Protein AF-A0A9E4D2D6-F1 (afdb_monomer_lite)

pLDDT: mean 70.29, std 24.09, range [25.38, 98.12]

Foldseek 3Di:
DADADFDQAADPEAAPLQVLVVVVCCVQLVADPPDPVDDFLLADFAADADLVGGDPNGTDLSRVNFKTKGFAACVDVVSVVSLVVVQVLCLVCCVLLQWQWKAAQQWIAHDNVRHRDIDGDDPSDDRRNGIIMIGGDSVSSHDHDNVSVCVSRPPDPDPVPPFWDWDFDDDDDDPDDDTDIATDGVPDDGPPPPDPDDDDPPDAVQNVCCVVQVDDGDPAHFPDWDCDPPQCFIWTDGPDPPDIDTHRRD

Structure (mmCIF, N/CA/C/O backbone):
data_AF-A0A9E4D2D6-F1
#
_entry.id   AF-A0A9E4D2D6-F1
#
loop_
_atom_site.group_PDB
_atom_site.id
_atom_site.type_symbol
_atom_site.label_atom_id
_atom_site.label_alt_id
_atom_site.label_comp_id
_atom_site.label_asym_id
_atom_site.label_entity_id
_atom_site.label_seq_id
_atom_site.pdbx_PDB_ins_code
_atom_site.Cartn_x
_atom_site.Cartn_y
_atom_site.Cartn_z
_atom_site.occupancy
_atom_site.B_iso_or_equiv
_atom_site.auth_seq_id
_atom_site.auth_comp_id
_atom_site.auth_asym_id
_atom_site.auth_atom_id
_atom_site.pdbx_PDB_model_num
ATOM 1 N N . MET A 1 1 ? 15.047 -6.383 7.572 1.00 58.44 1 MET A N 1
ATOM 2 C CA . MET A 1 1 ? 15.044 -4.917 7.393 1.00 58.44 1 MET A CA 1
ATOM 3 C C . MET A 1 1 ? 14.443 -4.636 6.033 1.00 58.44 1 MET A C 1
ATOM 5 O O . MET A 1 1 ? 14.938 -5.194 5.060 1.00 58.44 1 MET A O 1
ATOM 9 N N . LEU A 1 2 ? 13.356 -3.867 5.983 1.00 76.12 2 LEU A N 1
ATOM 10 C CA . LEU A 1 2 ? 12.739 -3.447 4.725 1.00 76.12 2 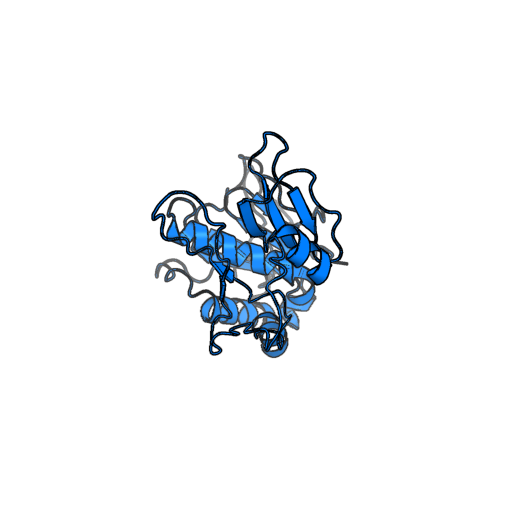LEU A CA 1
ATOM 11 C C . LEU A 1 2 ? 13.695 -2.521 3.965 1.00 76.12 2 LEU A C 1
ATOM 13 O O . LEU A 1 2 ? 14.263 -1.605 4.559 1.00 76.12 2 LEU A O 1
ATOM 17 N N . THR A 1 3 ? 13.857 -2.772 2.670 1.00 84.19 3 THR A N 1
ATOM 18 C CA . THR A 1 3 ? 14.594 -1.923 1.725 1.00 84.19 3 THR A CA 1
ATOM 19 C C . THR A 1 3 ? 13.639 -1.439 0.647 1.00 84.19 3 THR A C 1
ATOM 21 O O . THR A 1 3 ? 12.666 -2.125 0.326 1.00 84.19 3 THR A O 1
ATOM 24 N N . TYR A 1 4 ? 13.891 -0.251 0.100 1.00 91.94 4 TYR A N 1
ATOM 25 C CA . TYR A 1 4 ? 13.074 0.266 -0.994 1.00 91.94 4 TYR A CA 1
ATOM 26 C C . TYR A 1 4 ? 13.615 -0.175 -2.359 1.00 91.94 4 TYR A C 1
ATOM 28 O O . TYR A 1 4 ? 14.659 0.301 -2.814 1.00 91.94 4 TYR A O 1
ATOM 36 N N . ASP A 1 5 ? 12.854 -1.010 -3.061 1.00 93.19 5 ASP A N 1
ATOM 37 C CA . ASP A 1 5 ? 13.177 -1.457 -4.410 1.00 93.19 5 ASP A CA 1
ATOM 38 C C . ASP A 1 5 ? 12.606 -0.465 -5.428 1.00 93.19 5 ASP A C 1
ATOM 40 O O . ASP A 1 5 ? 11.393 -0.214 -5.479 1.00 93.19 5 ASP A O 1
ATOM 44 N N . ARG A 1 6 ? 13.458 0.070 -6.308 1.00 91.25 6 ARG A N 1
ATOM 45 C CA . ARG A 1 6 ? 13.030 0.908 -7.444 1.00 91.25 6 ARG A CA 1
ATOM 46 C C . ARG A 1 6 ? 12.608 0.049 -8.632 1.00 91.25 6 ARG A C 1
ATOM 48 O O . ARG A 1 6 ? 13.066 -1.074 -8.790 1.00 91.25 6 ARG A O 1
ATOM 55 N N . VAL A 1 7 ? 11.744 0.592 -9.485 1.00 91.38 7 VAL A N 1
ATOM 56 C CA . VAL A 1 7 ? 11.416 -0.032 -10.772 1.00 91.38 7 VAL A CA 1
ATOM 57 C C . VAL A 1 7 ? 12.376 0.475 -11.840 1.00 91.38 7 VAL A C 1
ATOM 59 O O . VAL A 1 7 ? 12.542 1.683 -12.011 1.00 91.38 7 VAL A O 1
ATOM 62 N N . THR A 1 8 ? 13.002 -0.458 -12.549 1.00 88.62 8 THR A N 1
ATOM 63 C CA . THR A 1 8 ? 13.949 -0.197 -13.643 1.00 88.62 8 THR A CA 1
ATOM 64 C C . THR A 1 8 ? 13.387 -0.578 -15.009 1.00 88.62 8 THR A C 1
ATOM 66 O O . THR A 1 8 ? 13.871 -0.075 -16.020 1.00 88.62 8 THR A O 1
ATOM 69 N N . GLU A 1 9 ? 12.332 -1.394 -15.051 1.00 89.50 9 GLU A N 1
ATOM 70 C CA . GLU A 1 9 ? 11.693 -1.844 -16.284 1.00 89.50 9 GLU A CA 1
ATOM 71 C C . GLU A 1 9 ? 10.164 -1.894 -16.187 1.00 89.50 9 GLU A C 1
ATOM 73 O O . GLU A 1 9 ? 9.576 -1.980 -15.110 1.00 89.50 9 GLU A O 1
ATOM 78 N N . CYS A 1 10 ? 9.515 -1.803 -17.346 1.00 90.69 10 CYS A N 1
ATOM 79 C CA . CYS A 1 10 ? 8.078 -1.997 -17.481 1.00 90.69 10 CYS A CA 1
ATOM 80 C C . CYS A 1 10 ? 7.780 -3.494 -17.601 1.00 90.69 10 CYS A C 1
ATOM 82 O O . CYS A 1 10 ? 8.270 -4.158 -18.515 1.00 90.69 10 CYS A O 1
ATOM 84 N N . VAL A 1 11 ? 6.927 -4.005 -16.721 1.00 88.62 11 VAL A N 1
ATOM 85 C CA . VAL A 1 11 ? 6.402 -5.365 -16.766 1.00 88.62 11 VAL A CA 1
ATOM 86 C C . VAL A 1 11 ? 4.995 -5.312 -17.373 1.00 88.62 11 VAL A C 1
ATOM 88 O O . VAL A 1 11 ? 4.152 -4.545 -16.908 1.00 88.62 11 VAL A O 1
ATOM 91 N N . PRO A 1 12 ? 4.680 -6.137 -18.388 1.00 84.56 12 PRO A N 1
ATOM 92 C CA . PRO A 1 12 ? 3.400 -6.069 -19.100 1.00 84.56 12 PRO A CA 1
ATOM 93 C C . PRO A 1 12 ? 2.232 -6.716 -18.333 1.00 84.56 12 PRO A C 1
ATOM 95 O O . PRO A 1 12 ? 1.185 -6.992 -18.916 1.00 84.56 12 PRO A O 1
ATOM 98 N N . ARG A 1 13 ? 2.414 -7.040 -17.049 1.00 84.62 13 ARG A N 1
ATOM 99 C CA . ARG A 1 13 ? 1.433 -7.745 -16.218 1.00 84.62 13 ARG A CA 1
ATOM 100 C C . ARG A 1 13 ? 1.671 -7.490 -14.739 1.00 84.62 13 ARG A C 1
ATOM 102 O O . ARG A 1 13 ? 2.786 -7.184 -14.326 1.00 84.62 13 ARG A O 1
ATOM 109 N N . GLN A 1 14 ? 0.622 -7.681 -13.952 1.00 88.69 14 GLN A N 1
ATOM 110 C CA . GLN A 1 14 ? 0.695 -7.610 -12.505 1.00 88.69 14 GLN A CA 1
ATOM 111 C C . GLN A 1 14 ? 1.435 -8.844 -12.007 1.00 88.69 14 GLN A C 1
ATOM 113 O O . GLN A 1 14 ? 1.242 -9.943 -12.537 1.00 88.69 14 GLN A O 1
ATOM 118 N N . LEU A 1 15 ? 2.322 -8.660 -11.034 1.00 91.50 15 LEU A N 1
ATOM 119 C CA . LEU A 1 15 ? 3.105 -9.769 -10.519 1.00 91.50 15 LEU A CA 1
ATOM 120 C C . LEU A 1 15 ? 2.219 -10.701 -9.669 1.00 91.50 15 LEU A C 1
ATOM 122 O O . LEU A 1 15 ? 1.223 -10.250 -9.084 1.00 91.50 15 LEU A O 1
ATOM 126 N N . PRO A 1 16 ? 2.523 -12.013 -9.628 1.00 91.00 16 PRO A N 1
ATOM 127 C CA . PRO A 1 16 ? 1.650 -12.999 -8.992 1.00 91.00 16 PRO A CA 1
ATOM 128 C C . PRO A 1 16 ? 1.365 -12.707 -7.516 1.00 91.00 16 PRO A C 1
ATOM 130 O O . PRO A 1 16 ? 0.207 -12.730 -7.111 1.00 91.00 16 PRO A O 1
ATOM 133 N N . GLY A 1 17 ? 2.384 -12.348 -6.735 1.00 93.94 17 GLY A N 1
ATOM 134 C CA . GLY A 1 17 ? 2.239 -11.997 -5.322 1.00 93.94 17 GLY A CA 1
ATOM 135 C C . GLY A 1 17 ? 1.396 -10.740 -5.106 1.00 93.94 17 GLY A C 1
ATOM 136 O O . GLY A 1 17 ? 0.590 -10.686 -4.180 1.00 93.94 17 GLY A O 1
ATOM 137 N N . THR A 1 18 ? 1.482 -9.761 -6.010 1.00 93.69 18 THR A N 1
ATOM 138 C CA . THR A 1 18 ? 0.607 -8.577 -5.973 1.00 93.69 18 THR A CA 1
ATOM 139 C C . THR A 1 18 ? -0.835 -8.919 -6.314 1.00 93.69 18 THR A C 1
ATOM 141 O O . THR A 1 18 ? -1.748 -8.367 -5.705 1.00 93.69 18 THR A O 1
ATOM 144 N N . THR A 1 19 ? -1.052 -9.857 -7.239 1.00 89.75 19 THR A N 1
ATOM 145 C CA . THR A 1 19 ? -2.388 -10.381 -7.567 1.00 89.75 19 THR A CA 1
ATOM 146 C C . THR A 1 19 ? -2.999 -11.121 -6.376 1.00 89.75 19 THR A C 1
ATOM 148 O O . THR A 1 19 ? -4.164 -10.920 -6.044 1.00 89.75 19 THR A O 1
ATOM 151 N N . VAL A 1 20 ? -2.201 -11.951 -5.704 1.00 90.31 20 VAL A N 1
ATOM 152 C CA . VAL A 1 20 ? -2.607 -12.680 -4.497 1.00 90.31 20 VAL A CA 1
ATOM 153 C C . VAL A 1 20 ? -2.987 -11.713 -3.376 1.00 90.31 20 VAL A C 1
ATOM 155 O O . VAL A 1 20 ? -4.049 -11.873 -2.780 1.00 90.31 20 VAL A O 1
ATOM 158 N N . LEU A 1 21 ? -2.178 -10.674 -3.139 1.00 93.62 21 LEU A N 1
ATOM 159 C CA . LEU A 1 21 ? -2.472 -9.674 -2.116 1.00 93.62 21 LEU A CA 1
ATOM 160 C C . LEU A 1 21 ? -3.759 -8.907 -2.395 1.00 93.62 21 LEU A C 1
ATOM 162 O O . LEU A 1 21 ? -4.591 -8.7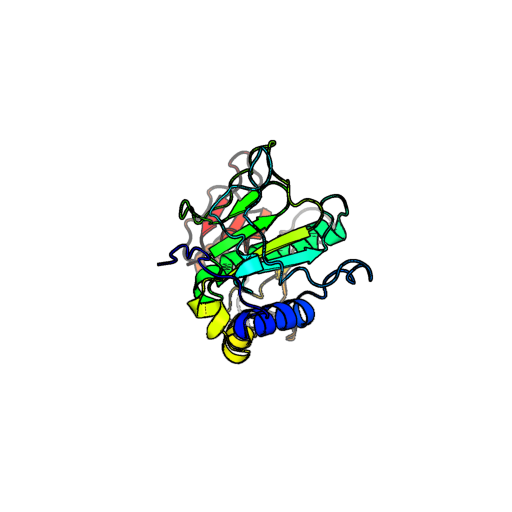90 -1.501 1.00 93.62 21 LEU A O 1
ATOM 166 N N . ILE A 1 22 ? -3.951 -8.408 -3.619 1.00 90.50 22 ILE A N 1
ATOM 167 C CA . ILE A 1 22 ? -5.162 -7.640 -3.908 1.00 90.50 22 ILE A CA 1
ATOM 168 C C . ILE A 1 22 ? -6.416 -8.506 -3.807 1.00 90.50 22 ILE A C 1
ATOM 170 O O . ILE A 1 22 ? -7.417 -8.038 -3.286 1.00 90.50 22 ILE A O 1
ATOM 174 N N . ASN A 1 23 ? -6.371 -9.771 -4.231 1.00 87.00 23 ASN A N 1
ATOM 175 C CA . ASN A 1 23 ? -7.521 -10.662 -4.074 1.00 87.00 23 ASN A CA 1
ATOM 176 C C . ASN A 1 23 ? -7.847 -10.891 -2.593 1.00 87.00 23 ASN A C 1
ATOM 178 O O . ASN A 1 23 ? -8.995 -10.720 -2.207 1.00 87.00 23 ASN A O 1
ATOM 182 N N . ALA A 1 24 ? -6.841 -11.149 -1.753 1.00 88.25 24 ALA A N 1
ATOM 183 C CA . ALA A 1 24 ? -7.067 -11.320 -0.321 1.00 88.25 24 ALA A CA 1
ATOM 184 C C . ALA A 1 24 ? -7.594 -10.048 0.365 1.00 88.25 24 ALA A C 1
ATOM 186 O O . ALA A 1 24 ? -8.419 -10.138 1.264 1.00 88.25 24 ALA A O 1
ATOM 187 N N . ILE A 1 25 ? -7.162 -8.859 -0.071 1.00 89.31 25 ILE A N 1
ATOM 188 C CA . ILE A 1 25 ? -7.727 -7.596 0.427 1.00 89.31 25 ILE A CA 1
ATOM 189 C C . ILE A 1 25 ? -9.213 -7.490 0.071 1.00 89.31 25 ILE A C 1
ATOM 191 O O . ILE A 1 25 ? -10.003 -7.064 0.908 1.00 89.31 25 ILE A O 1
ATOM 195 N N . TYR A 1 26 ? -9.594 -7.867 -1.153 1.00 84.25 26 TYR A N 1
ATOM 196 C CA . TYR A 1 26 ? -10.999 -7.862 -1.566 1.00 84.25 26 TYR A CA 1
ATOM 197 C C . TYR A 1 26 ? -11.836 -8.882 -0.788 1.00 84.25 26 TYR A C 1
ATOM 199 O O . TYR A 1 26 ? -12.980 -8.581 -0.466 1.00 84.25 26 TYR A O 1
ATOM 207 N N . ASP A 1 27 ? -11.265 -10.043 -0.470 1.00 81.62 27 ASP A N 1
ATOM 208 C CA . ASP A 1 27 ? -11.949 -11.090 0.290 1.00 81.62 27 ASP A CA 1
ATOM 209 C C . ASP A 1 27 ? -12.130 -10.710 1.775 1.00 81.62 27 ASP A C 1
ATOM 211 O O . ASP A 1 27 ? -13.173 -10.995 2.355 1.00 81.62 27 ASP A O 1
ATOM 215 N N . GLU A 1 28 ? -11.134 -10.059 2.387 1.00 80.69 28 GLU A N 1
ATOM 216 C CA . GLU A 1 28 ? -11.105 -9.774 3.832 1.00 80.69 28 GLU A CA 1
ATOM 217 C C . GLU A 1 28 ? -11.744 -8.430 4.205 1.00 80.69 28 GLU A C 1
ATOM 219 O O . GLU A 1 28 ? -12.432 -8.313 5.218 1.00 80.69 28 GLU A O 1
ATOM 224 N N . PHE A 1 29 ? -11.493 -7.385 3.414 1.00 81.06 29 PHE A N 1
ATOM 225 C CA . PHE A 1 29 ? -11.870 -6.018 3.780 1.00 81.06 29 PHE A CA 1
ATOM 226 C C . PHE A 1 29 ? -13.124 -5.512 3.064 1.00 81.06 29 PHE A C 1
ATOM 228 O O . PHE A 1 29 ? -13.534 -4.391 3.357 1.00 81.06 29 PHE A O 1
ATOM 235 N N . ASP A 1 30 ? -13.699 -6.306 2.149 1.00 79.25 30 ASP A N 1
ATOM 236 C CA . ASP A 1 30 ? -14.884 -5.978 1.338 1.00 79.25 30 ASP A CA 1
ATOM 237 C C . ASP A 1 30 ? -14.878 -4.510 0.864 1.00 79.25 30 ASP A C 1
ATOM 239 O O . ASP A 1 30 ? -15.671 -3.681 1.324 1.00 79.25 30 ASP A O 1
ATOM 243 N N . PRO A 1 31 ? -13.902 -4.128 0.017 1.00 73.69 31 PRO A N 1
ATOM 244 C CA . PRO A 1 31 ? -13.732 -2.748 -0.397 1.00 73.69 31 PRO A CA 1
ATOM 245 C C . PRO A 1 31 ? -15.009 -2.202 -1.036 1.00 73.69 31 PRO A C 1
ATOM 247 O O . PRO A 1 31 ? -15.728 -2.946 -1.712 1.00 73.69 31 PRO A O 1
ATOM 250 N N . PRO A 1 32 ? -15.236 -0.876 -0.950 1.00 72.25 32 PRO A N 1
ATOM 251 C CA . PRO A 1 32 ? -16.288 -0.231 -1.717 1.00 72.25 32 PRO A CA 1
ATOM 252 C C . PRO A 1 32 ? -16.205 -0.691 -3.175 1.00 72.25 32 PRO A C 1
ATOM 254 O O . PRO A 1 32 ? -15.098 -0.713 -3.733 1.00 72.25 32 PRO A O 1
ATOM 257 N N . PRO A 1 33 ? -17.337 -1.047 -3.813 1.00 66.25 33 PRO A N 1
ATOM 258 C CA . PRO A 1 33 ? -17.308 -1.591 -5.156 1.00 66.25 33 PRO A CA 1
ATOM 259 C C . PRO A 1 33 ? -16.527 -0.633 -6.061 1.00 66.25 33 PRO A C 1
ATOM 261 O O . PRO A 1 33 ? -16.742 0.591 -5.995 1.00 66.25 33 PRO A O 1
ATOM 264 N N . PRO A 1 34 ? -15.582 -1.150 -6.867 1.00 60.97 34 PRO A N 1
ATOM 265 C CA . PRO A 1 34 ? -14.850 -0.306 -7.785 1.00 60.97 34 PRO A CA 1
ATOM 266 C C . PRO A 1 34 ? -15.868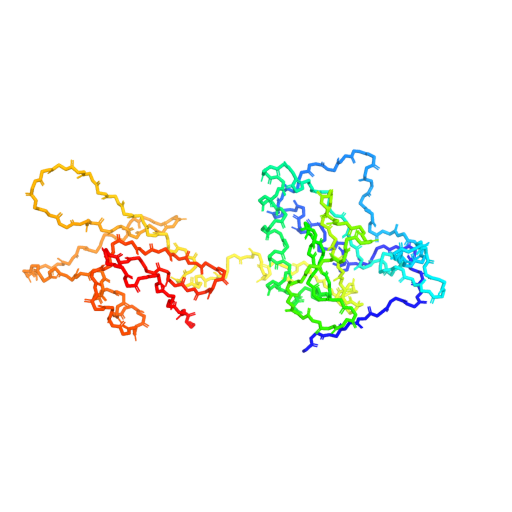 0.345 -8.720 1.00 60.97 34 PRO A C 1
ATOM 268 O O . PRO A 1 34 ? -16.788 -0.310 -9.213 1.00 60.97 34 PRO A O 1
ATOM 271 N N . ASP A 1 35 ? -15.722 1.647 -8.948 1.00 58.38 35 ASP A N 1
ATOM 272 C CA . ASP A 1 35 ? -16.423 2.294 -10.051 1.00 58.38 35 ASP A CA 1
ATOM 273 C C . ASP A 1 35 ? -16.085 1.496 -11.331 1.00 58.38 35 ASP A C 1
ATOM 275 O O . ASP A 1 35 ? -14.916 1.165 -11.539 1.00 58.38 35 ASP A O 1
ATOM 279 N N . PRO A 1 36 ? -17.060 1.132 -12.182 1.00 56.34 36 PRO A N 1
ATOM 280 C CA . PRO A 1 36 ? -16.803 0.349 -13.392 1.00 56.34 36 PRO A CA 1
ATOM 281 C C . PRO A 1 36 ? -15.829 1.027 -14.374 1.00 56.34 36 PRO A C 1
ATOM 283 O O . PRO A 1 36 ? -15.304 0.366 -15.269 1.00 56.34 36 PRO A O 1
ATOM 286 N N . THR A 1 37 ? -15.561 2.326 -14.215 1.00 58.06 37 THR A N 1
ATOM 287 C CA . THR A 1 37 ? -14.526 3.073 -14.948 1.00 58.06 37 THR A CA 1
ATOM 288 C C . THR A 1 37 ? -13.137 2.999 -14.300 1.00 58.06 37 THR A C 1
ATOM 290 O O . THR A 1 37 ? -12.134 3.300 -14.946 1.00 58.06 37 THR A O 1
ATOM 293 N N . TRP A 1 38 ? -13.054 2.549 -13.047 1.00 54.19 38 TRP A N 1
ATOM 294 C CA . TRP A 1 38 ? -11.820 2.309 -12.309 1.00 54.19 38 TRP A CA 1
ATOM 295 C C . TRP A 1 38 ? -11.402 0.849 -12.477 1.00 54.19 38 TRP A C 1
ATOM 297 O O . TRP A 1 38 ? -11.600 -0.003 -11.609 1.00 54.19 38 TRP A O 1
ATOM 307 N N . SER A 1 39 ? -10.772 0.547 -13.612 1.00 51.66 39 SER A N 1
ATOM 308 C CA . SER A 1 39 ? -9.964 -0.667 -13.723 1.00 51.66 39 SER A CA 1
ATOM 309 C C . SER A 1 39 ? -8.914 -0.647 -12.613 1.00 51.66 39 SER A C 1
ATOM 311 O O . SER A 1 39 ? -8.225 0.361 -12.491 1.00 51.66 39 SER A O 1
ATOM 313 N N . ARG A 1 40 ? -8.783 -1.726 -11.826 1.00 59.78 40 ARG A N 1
ATOM 314 C CA . ARG A 1 40 ? -7.718 -1.922 -10.820 1.00 59.78 40 ARG A CA 1
ATOM 315 C C . ARG A 1 40 ? -6.397 -1.393 -11.399 1.00 59.78 40 ARG A C 1
ATOM 317 O O . ARG A 1 40 ? -5.821 -2.051 -12.263 1.00 59.78 40 ARG A O 1
ATOM 324 N N . TRP A 1 41 ? -5.942 -0.202 -10.996 1.00 65.50 41 TRP A N 1
ATOM 325 C CA . TRP A 1 41 ? -4.864 0.543 -11.677 1.00 65.50 41 TRP A CA 1
ATOM 326 C C . TRP A 1 41 ? -3.473 -0.065 -11.437 1.00 65.50 41 TRP A C 1
ATOM 328 O O . TRP A 1 41 ? -2.455 0.615 -11.497 1.00 65.50 41 TRP A O 1
ATOM 338 N N . GLY A 1 42 ? -3.401 -1.369 -11.174 1.00 65.62 42 GLY A N 1
ATOM 339 C CA . GLY A 1 42 ? -2.183 -2.081 -10.819 1.00 65.62 42 GLY A CA 1
ATOM 340 C C . GLY A 1 42 ? -1.074 -2.012 -11.862 1.00 65.62 42 GLY A C 1
ATOM 341 O O . GLY A 1 42 ? 0.096 -2.175 -11.528 1.00 65.62 42 GLY A O 1
ATOM 342 N N . LEU A 1 43 ? -1.426 -1.745 -13.124 1.00 79.50 43 LEU A N 1
ATOM 343 C CA . LEU A 1 43 ? -0.492 -1.732 -14.242 1.00 79.50 43 LEU A CA 1
ATOM 344 C C . LEU A 1 43 ? -0.592 -0.454 -15.046 1.00 79.50 43 LEU A C 1
ATOM 346 O O . LEU A 1 43 ? -1.595 -0.186 -15.706 1.00 79.50 43 LEU A O 1
ATOM 350 N N . ASN A 1 44 ? 0.492 0.309 -15.037 1.00 81.31 44 ASN A N 1
ATOM 351 C CA . ASN A 1 44 ? 0.621 1.480 -15.881 1.00 81.31 44 ASN A CA 1
ATOM 352 C C . ASN A 1 44 ? 2.103 1.753 -16.127 1.00 81.31 44 ASN A C 1
ATOM 354 O O . ASN A 1 44 ? 2.802 2.258 -15.245 1.00 81.31 44 ASN A O 1
ATOM 358 N N . CYS A 1 45 ? 2.577 1.398 -17.322 1.00 84.81 45 CYS A N 1
ATOM 359 C CA . CYS A 1 45 ? 3.947 1.665 -17.728 1.00 84.81 45 CYS A CA 1
ATOM 360 C C . CYS A 1 45 ? 4.113 3.135 -18.088 1.00 84.81 45 CYS A C 1
ATOM 362 O O . CYS A 1 45 ? 3.823 3.569 -19.202 1.00 84.81 45 CYS A O 1
ATOM 364 N N . ARG A 1 46 ? 4.575 3.903 -17.105 1.00 86.75 46 ARG A N 1
ATOM 365 C CA . ARG A 1 46 ? 4.750 5.348 -17.204 1.00 86.75 46 ARG A CA 1
ATOM 366 C C . ARG A 1 46 ? 5.851 5.840 -16.269 1.00 86.75 46 ARG A C 1
ATOM 368 O O . ARG A 1 46 ? 6.139 5.195 -15.254 1.00 86.75 46 ARG A O 1
ATOM 375 N N . PRO A 1 47 ? 6.414 7.027 -16.536 1.00 85.44 47 PRO A N 1
ATOM 376 C CA . PRO A 1 47 ? 7.295 7.665 -15.579 1.00 85.44 47 PRO A CA 1
ATOM 377 C C . PRO A 1 47 ? 6.596 7.967 -14.253 1.00 85.44 47 PRO A C 1
ATOM 379 O O . PRO A 1 47 ? 5.370 8.106 -14.183 1.00 85.44 47 PRO A O 1
ATOM 382 N N . MET A 1 48 ? 7.388 8.096 -13.189 1.00 83.38 48 MET A N 1
ATOM 383 C CA . MET A 1 48 ? 6.879 8.579 -11.909 1.00 83.38 48 MET A CA 1
ATOM 384 C C . MET A 1 48 ? 6.391 10.024 -12.069 1.00 83.38 48 MET A C 1
ATOM 386 O O . MET A 1 48 ? 7.049 10.837 -12.718 1.00 83.38 48 MET A O 1
ATOM 390 N N . ASN A 1 49 ? 5.254 10.361 -11.461 1.00 83.19 49 ASN A N 1
ATOM 391 C CA . ASN A 1 49 ? 4.784 11.745 -11.430 1.00 83.19 49 ASN A CA 1
ATOM 392 C C . ASN A 1 49 ? 5.466 12.497 -10.282 1.00 83.19 49 ASN A C 1
ATOM 394 O O . ASN A 1 49 ? 5.368 12.096 -9.124 1.00 83.19 49 ASN A O 1
ATOM 398 N N . GLY A 1 50 ? 6.134 13.598 -10.609 1.00 79.12 50 GLY A N 1
ATOM 399 C CA . GLY A 1 50 ? 6.646 14.575 -9.658 1.00 79.12 50 GLY A CA 1
ATOM 400 C C . GLY A 1 50 ? 5.691 15.756 -9.469 1.00 79.12 50 GLY A C 1
ATOM 401 O O . GLY A 1 50 ? 4.636 15.835 -10.095 1.00 79.12 50 GLY A O 1
ATOM 402 N N . ALA A 1 51 ? 6.104 16.726 -8.649 1.00 78.69 51 ALA A N 1
ATOM 403 C CA . ALA A 1 51 ? 5.325 17.939 -8.370 1.00 78.69 51 ALA A CA 1
ATOM 404 C C . ALA A 1 51 ? 5.027 18.796 -9.619 1.00 78.69 51 ALA A C 1
ATOM 406 O O . ALA A 1 51 ? 4.066 19.555 -9.623 1.00 78.69 51 ALA A O 1
ATOM 407 N N . ASN A 1 52 ? 5.850 18.683 -10.668 1.00 82.56 52 ASN A N 1
ATOM 408 C CA . ASN A 1 52 ? 5.735 19.466 -11.903 1.00 82.56 52 ASN A CA 1
ATOM 409 C C . ASN A 1 52 ? 5.443 18.583 -13.135 1.00 82.56 52 ASN A C 1
ATOM 411 O O . ASN A 1 52 ? 5.742 18.983 -14.258 1.00 82.56 52 ASN A O 1
ATOM 415 N N . GLY A 1 53 ? 4.906 17.375 -12.935 1.00 81.56 53 GLY A N 1
ATOM 416 C CA . GLY A 1 53 ? 4.644 16.406 -14.005 1.00 81.56 53 GLY A CA 1
ATOM 417 C C . GLY A 1 53 ? 5.609 15.211 -14.012 1.00 81.56 53 GLY A C 1
ATOM 418 O O . GLY A 1 53 ? 6.309 14.986 -13.021 1.00 81.56 53 GLY A O 1
ATOM 419 N N . PRO A 1 54 ? 5.623 14.406 -15.091 1.00 84.00 54 PRO A N 1
ATOM 420 C CA . PRO A 1 54 ? 6.443 13.198 -15.191 1.00 84.00 54 PRO A CA 1
ATOM 421 C C . PRO A 1 54 ? 7.936 13.484 -14.983 1.00 84.00 54 PRO A C 1
ATOM 423 O O . PRO A 1 54 ? 8.463 14.444 -15.539 1.00 84.00 54 PRO A O 1
ATOM 426 N N . ILE A 1 55 ? 8.630 12.642 -14.213 1.00 82.75 55 ILE A N 1
ATOM 427 C CA . ILE A 1 55 ? 10.077 12.744 -13.978 1.00 82.75 55 ILE A CA 1
ATOM 428 C C . ILE A 1 55 ? 10.803 11.890 -15.034 1.00 82.75 55 ILE A C 1
ATOM 430 O O . ILE A 1 55 ? 10.705 10.658 -14.979 1.00 82.75 55 ILE A O 1
ATOM 434 N N . PRO A 1 56 ? 11.535 12.491 -15.995 1.00 80.94 56 PRO A N 1
ATOM 435 C CA . PRO A 1 56 ? 12.227 11.740 -17.042 1.00 80.94 56 PRO A CA 1
ATOM 436 C C . PRO A 1 56 ? 13.234 10.734 -16.472 1.00 80.94 56 PRO A C 1
ATOM 438 O O . PRO A 1 56 ? 13.897 11.010 -15.475 1.00 80.94 56 PRO A O 1
ATOM 441 N N . GLY A 1 57 ? 13.357 9.569 -17.114 1.00 81.50 57 GLY A N 1
ATOM 442 C CA . GLY A 1 57 ? 14.300 8.520 -16.703 1.00 81.50 57 GLY A CA 1
ATOM 443 C C . GLY A 1 57 ? 13.907 7.757 -15.432 1.00 81.50 57 GLY A C 1
ATOM 444 O O . GLY A 1 57 ? 14.706 6.979 -14.922 1.00 81.50 57 GLY A O 1
ATOM 445 N N . THR A 1 58 ? 12.692 7.963 -14.918 1.00 86.12 58 THR A N 1
ATOM 446 C CA . THR A 1 58 ? 12.132 7.184 -13.805 1.00 86.12 58 THR A CA 1
ATOM 447 C C . THR A 1 58 ? 10.966 6.335 -14.283 1.00 86.12 58 THR A C 1
ATOM 449 O O . THR A 1 58 ? 10.362 6.638 -15.310 1.00 86.12 58 THR A O 1
ATOM 452 N N . LEU A 1 59 ? 10.615 5.309 -13.512 1.00 89.12 59 LEU A N 1
ATOM 453 C CA . LEU A 1 59 ? 9.390 4.540 -13.692 1.00 89.12 59 LEU A CA 1
ATOM 454 C C . LEU A 1 59 ? 8.563 4.575 -12.409 1.00 89.12 59 LEU A C 1
ATOM 456 O O . LEU A 1 59 ? 9.098 4.548 -11.299 1.00 89.12 59 LEU A O 1
ATOM 460 N N . SER A 1 60 ? 7.245 4.660 -12.575 1.00 89.25 60 SER A N 1
ATOM 461 C CA . SER A 1 60 ? 6.302 4.440 -11.482 1.00 89.25 60 SER A CA 1
ATOM 462 C C . SER A 1 60 ? 6.371 2.982 -11.027 1.00 89.25 60 SER A C 1
ATOM 464 O O . SER A 1 60 ? 6.587 2.094 -11.851 1.00 89.25 60 SER A O 1
ATOM 466 N N . VAL A 1 61 ? 6.112 2.707 -9.746 1.00 93.00 61 VAL A N 1
ATOM 467 C CA . VAL A 1 61 ? 6.068 1.324 -9.250 1.00 93.00 61 VAL A CA 1
ATOM 468 C C . VAL A 1 61 ? 4.933 0.505 -9.888 1.00 93.00 61 VAL A C 1
ATOM 470 O O . VAL A 1 61 ? 5.087 -0.698 -10.094 1.00 93.00 61 VAL A O 1
ATOM 473 N N . HIS A 1 62 ? 3.874 1.166 -10.372 1.00 93.12 62 HIS A N 1
ATOM 474 C CA . HIS A 1 62 ? 2.861 0.548 -11.242 1.00 93.12 62 HIS A CA 1
ATOM 475 C C . HIS A 1 62 ? 3.440 -0.015 -12.547 1.00 93.12 62 HIS A C 1
ATOM 477 O O . HIS A 1 62 ? 2.874 -0.942 -13.119 1.00 93.12 62 HIS A O 1
ATOM 483 N N . SER A 1 63 ? 4.570 0.516 -13.030 1.00 92.06 63 SER A N 1
ATOM 484 C CA . SER A 1 63 ? 5.244 -0.024 -14.218 1.00 92.06 63 SER A CA 1
ATOM 485 C C . SER A 1 63 ? 5.865 -1.388 -13.932 1.00 92.06 63 SER A C 1
ATOM 487 O O . SER A 1 63 ? 5.982 -2.187 -14.846 1.00 92.06 63 SER A O 1
ATOM 489 N N . GLY A 1 64 ? 6.230 -1.676 -12.679 1.00 92.69 64 GLY A N 1
ATOM 490 C CA . GLY A 1 64 ? 6.786 -2.968 -12.269 1.00 92.69 64 GLY A CA 1
ATOM 491 C C . GLY A 1 64 ? 5.725 -4.015 -11.920 1.00 92.69 64 GLY A C 1
ATOM 492 O O . GLY A 1 64 ? 6.076 -5.088 -11.446 1.00 92.69 64 GLY A O 1
ATOM 493 N N . GLY A 1 65 ? 4.434 -3.696 -12.077 1.00 92.50 65 GLY A N 1
ATOM 494 C CA . GLY A 1 65 ? 3.330 -4.600 -11.746 1.00 92.50 65 GLY A CA 1
ATOM 495 C C . GLY A 1 65 ? 3.208 -4.949 -10.261 1.00 92.50 65 GLY A C 1
ATOM 496 O O . GLY A 1 65 ? 2.649 -5.995 -9.935 1.00 92.50 65 GLY A O 1
ATOM 497 N N . ARG A 1 66 ? 3.736 -4.092 -9.377 1.00 95.12 66 ARG A N 1
ATOM 498 C CA . ARG A 1 66 ? 3.828 -4.319 -7.923 1.00 95.12 66 ARG A CA 1
ATOM 499 C C . ARG A 1 66 ? 3.310 -3.167 -7.064 1.00 95.12 66 ARG A C 1
ATOM 501 O O . ARG A 1 66 ? 3.656 -3.056 -5.891 1.00 95.12 66 ARG A O 1
ATOM 508 N N . ALA A 1 67 ? 2.491 -2.307 -7.658 1.00 94.75 67 ALA A N 1
ATOM 509 C CA . ALA A 1 67 ? 1.725 -1.295 -6.947 1.00 94.75 67 ALA A CA 1
ATOM 510 C C . ALA A 1 67 ? 0.245 -1.437 -7.284 1.00 94.75 67 ALA A C 1
ATOM 512 O O . ALA A 1 67 ? -0.098 -1.941 -8.353 1.00 94.75 67 ALA A O 1
ATOM 513 N N . ILE A 1 68 ? -0.619 -0.996 -6.380 1.00 93.50 68 ILE A N 1
ATOM 514 C CA . ILE A 1 68 ? -2.069 -1.029 -6.549 1.00 93.50 68 ILE A CA 1
ATOM 515 C C . ILE A 1 68 ? -2.676 0.246 -5.985 1.00 93.50 68 ILE A C 1
ATOM 517 O O . ILE A 1 68 ? -2.316 0.665 -4.886 1.00 93.50 68 ILE A O 1
ATOM 521 N N . ASP A 1 69 ? -3.653 0.779 -6.721 1.00 92.38 69 ASP A N 1
ATOM 522 C CA . ASP A 1 69 ? -4.584 1.782 -6.217 1.00 92.38 69 ASP A CA 1
ATOM 523 C C . ASP A 1 69 ? -5.933 1.113 -5.924 1.00 92.38 69 ASP A C 1
ATOM 525 O O . ASP A 1 69 ? -6.513 0.452 -6.795 1.00 92.38 69 ASP A O 1
ATOM 529 N N . ILE A 1 70 ? -6.434 1.285 -4.702 1.00 91.06 70 ILE A N 1
ATOM 530 C CA . ILE A 1 70 ? -7.748 0.813 -4.254 1.00 91.06 70 ILE A CA 1
ATOM 531 C C . ILE A 1 70 ? -8.631 2.028 -4.020 1.00 91.06 70 ILE A C 1
ATOM 533 O O . ILE A 1 70 ? -8.273 2.911 -3.244 1.00 91.06 70 ILE A O 1
ATOM 537 N N . ARG A 1 71 ? -9.794 2.070 -4.671 1.00 88.81 71 ARG A N 1
ATOM 538 C CA . ARG A 1 71 ? -10.765 3.154 -4.501 1.00 88.81 71 ARG A CA 1
ATOM 539 C C . ARG A 1 71 ? -11.164 3.287 -3.026 1.00 88.81 71 ARG A C 1
ATOM 541 O O . ARG A 1 71 ? -11.591 2.309 -2.420 1.00 88.81 71 ARG A O 1
ATOM 548 N N . ALA A 1 72 ? -11.066 4.503 -2.497 1.00 90.12 72 ALA A N 1
ATOM 549 C CA . ALA A 1 72 ? -11.614 4.887 -1.200 1.00 90.12 72 ALA A CA 1
ATOM 550 C C . ALA A 1 72 ? -11.649 6.418 -1.096 1.00 90.12 72 ALA A C 1
ATOM 552 O O . ALA A 1 72 ? -10.652 7.083 -1.355 1.00 90.12 72 ALA A O 1
ATOM 553 N N . ASN A 1 73 ? -12.770 7.001 -0.694 1.00 93.31 73 ASN A N 1
ATOM 554 C CA . ASN A 1 73 ? -12.929 8.439 -0.526 1.00 93.31 73 ASN A CA 1
ATOM 555 C C . ASN A 1 73 ? -12.796 8.832 0.947 1.00 93.31 73 ASN A C 1
ATOM 557 O O . ASN A 1 73 ? -13.715 8.633 1.733 1.00 93.31 73 ASN A O 1
ATOM 561 N N . ALA A 1 74 ? -11.702 9.498 1.302 1.00 94.56 74 ALA A N 1
ATOM 562 C CA . ALA A 1 74 ? -11.440 9.968 2.661 1.00 94.56 74 ALA A CA 1
ATOM 563 C C . ALA A 1 74 ? -12.459 11.012 3.174 1.00 94.56 74 ALA A C 1
ATOM 565 O O . ALA A 1 74 ? -12.462 11.326 4.362 1.00 94.56 74 ALA A O 1
ATOM 566 N N . ASN A 1 75 ? -13.312 11.571 2.304 1.00 94.62 75 ASN A N 1
ATOM 567 C CA . ASN A 1 75 ? -14.412 12.460 2.701 1.00 94.62 75 ASN A CA 1
ATOM 568 C C . ASN A 1 75 ? -15.733 11.713 2.963 1.00 94.62 75 ASN A C 1
ATOM 570 O O . ASN A 1 75 ? -16.690 12.331 3.427 1.00 94.62 75 ASN A O 1
ATOM 574 N N . ASN A 1 76 ? -15.811 10.420 2.642 1.00 92.88 76 ASN A N 1
ATOM 575 C CA . ASN A 1 76 ? -16.912 9.546 3.029 1.00 92.88 76 ASN A CA 1
ATOM 576 C C . ASN A 1 76 ? -16.518 8.839 4.344 1.00 92.88 76 ASN A C 1
ATOM 578 O O . ASN A 1 76 ? -15.499 8.152 4.344 1.00 92.88 76 ASN A O 1
ATOM 582 N N . PRO A 1 77 ? -17.271 8.990 5.452 1.00 90.88 77 PRO A N 1
ATOM 583 C CA . PRO A 1 77 ? -16.923 8.388 6.742 1.00 90.88 77 PRO A CA 1
ATOM 584 C C . PRO A 1 77 ? -16.689 6.872 6.702 1.00 90.88 77 PRO A C 1
ATOM 586 O O . PRO A 1 77 ? -15.729 6.402 7.309 1.00 90.88 77 PRO A O 1
ATOM 589 N N . ASP A 1 78 ? -17.504 6.126 5.954 1.00 86.88 78 ASP A N 1
ATOM 590 C CA . ASP A 1 78 ? -17.395 4.663 5.883 1.00 86.88 78 ASP A CA 1
ATOM 591 C C . ASP A 1 78 ? -16.146 4.244 5.090 1.00 86.88 78 ASP A C 1
ATOM 593 O O . ASP A 1 78 ? -15.395 3.356 5.491 1.00 86.88 78 ASP A O 1
ATOM 597 N N . GLU A 1 79 ? -15.866 4.938 3.981 1.00 90.88 79 GLU A N 1
ATOM 598 C CA . GLU A 1 79 ? -14.665 4.687 3.173 1.00 90.88 79 GLU A CA 1
ATOM 599 C C . GLU A 1 79 ? -13.386 5.181 3.875 1.00 90.88 79 GLU A C 1
ATOM 601 O O . GLU A 1 79 ? -12.304 4.634 3.653 1.00 90.88 79 GLU A O 1
ATOM 606 N N . LEU A 1 80 ? -13.500 6.191 4.745 1.00 90.06 80 LEU A N 1
ATOM 607 C CA . LEU A 1 80 ? -12.420 6.650 5.613 1.00 90.06 80 LEU A CA 1
ATOM 608 C C . LEU A 1 80 ? -12.057 5.591 6.657 1.00 90.06 80 LEU A C 1
ATOM 610 O O . LEU A 1 80 ? -10.872 5.292 6.811 1.00 90.06 80 LEU A O 1
ATOM 614 N N . ASP A 1 81 ? -13.047 5.021 7.351 1.00 87.69 81 ASP A N 1
ATOM 615 C CA . ASP A 1 81 ? -12.827 3.930 8.310 1.00 87.69 81 ASP A CA 1
ATOM 616 C C . ASP A 1 81 ? -12.181 2.717 7.629 1.00 87.69 81 ASP A C 1
ATOM 618 O O . ASP A 1 81 ? -11.122 2.251 8.059 1.00 87.69 81 ASP A O 1
ATOM 622 N N . TYR A 1 82 ? -12.743 2.292 6.493 1.00 88.50 82 TYR A N 1
ATOM 623 C CA . TYR A 1 82 ? -12.178 1.241 5.647 1.00 88.50 82 TYR A CA 1
ATOM 624 C C . TYR A 1 82 ? -10.708 1.518 5.291 1.00 88.50 82 TYR A C 1
ATOM 626 O O . TYR A 1 82 ? -9.837 0.671 5.513 1.00 88.50 82 TYR A O 1
ATOM 634 N N . GLY A 1 83 ? -10.404 2.716 4.780 1.00 90.00 83 GLY A N 1
ATOM 635 C CA . GLY A 1 83 ? -9.046 3.050 4.365 1.00 90.00 83 GLY A CA 1
ATOM 636 C C . GLY A 1 83 ? -8.060 3.099 5.526 1.00 90.00 83 GLY A C 1
ATOM 637 O O . GLY A 1 83 ? -6.917 2.657 5.384 1.00 90.00 83 GLY A O 1
ATOM 638 N N . ASN A 1 84 ? -8.501 3.552 6.700 1.00 90.75 84 ASN A N 1
ATOM 639 C CA . ASN A 1 84 ? -7.683 3.543 7.909 1.00 90.75 84 ASN A CA 1
ATOM 640 C C . ASN A 1 84 ? -7.371 2.110 8.362 1.00 90.75 84 ASN A C 1
ATOM 642 O O . ASN A 1 84 ? -6.205 1.790 8.595 1.00 90.75 84 ASN A O 1
ATOM 646 N N . ARG A 1 85 ? -8.378 1.230 8.418 1.00 91.81 85 ARG A N 1
ATOM 647 C CA . ARG A 1 85 ? -8.202 -0.181 8.800 1.00 91.81 85 ARG A CA 1
ATOM 648 C C . ARG A 1 85 ? -7.265 -0.923 7.849 1.00 91.81 85 ARG A C 1
ATOM 650 O O . ARG A 1 85 ? -6.335 -1.592 8.300 1.00 91.81 85 ARG A O 1
ATOM 657 N N . LEU A 1 86 ? -7.469 -0.778 6.539 1.00 93.00 86 LEU A N 1
ATOM 658 C CA . LEU A 1 86 ? -6.639 -1.458 5.546 1.00 93.00 86 LEU A CA 1
ATOM 659 C C . LEU A 1 86 ? -5.190 -0.958 5.580 1.00 93.00 86 LEU A C 1
ATOM 661 O O . LEU A 1 86 ? -4.254 -1.756 5.622 1.00 93.00 86 LEU A O 1
ATOM 665 N N . THR A 1 87 ? -4.976 0.359 5.571 1.00 94.38 87 THR A N 1
ATOM 666 C CA . THR A 1 87 ? -3.615 0.924 5.560 1.00 94.38 87 THR A CA 1
ATOM 667 C C . THR A 1 87 ? -2.861 0.604 6.846 1.00 94.38 87 THR A C 1
ATOM 669 O O . THR A 1 87 ? -1.663 0.315 6.801 1.00 94.38 87 THR A O 1
ATOM 672 N N . GLN A 1 88 ? -3.554 0.550 7.983 1.00 88.75 88 GLN A N 1
ATOM 673 C CA . GLN A 1 88 ? -2.980 0.033 9.215 1.00 88.75 88 GLN A CA 1
ATOM 674 C C . GLN A 1 88 ? -2.556 -1.431 9.063 1.00 88.75 88 GLN A C 1
ATOM 676 O O . GLN A 1 88 ? -1.396 -1.737 9.318 1.00 88.75 88 GLN A O 1
ATOM 681 N N . TRP A 1 89 ? -3.435 -2.329 8.604 1.00 92.69 89 TRP A N 1
ATOM 682 C CA . TRP A 1 89 ? -3.093 -3.747 8.432 1.00 92.69 89 TRP A CA 1
ATOM 683 C C . TRP A 1 89 ? -1.889 -3.948 7.501 1.00 92.69 89 TRP A C 1
ATOM 685 O O . TRP A 1 89 ? -0.982 -4.717 7.828 1.00 92.69 89 TRP A O 1
ATOM 695 N N . LEU A 1 90 ? -1.833 -3.203 6.391 1.00 95.75 90 LEU A N 1
ATOM 696 C CA . LEU A 1 90 ? -0.704 -3.220 5.457 1.00 95.75 90 LEU A CA 1
ATOM 697 C C . LEU A 1 90 ? 0.608 -2.800 6.129 1.00 95.75 90 LEU A C 1
ATOM 699 O O . LEU A 1 90 ? 1.634 -3.444 5.924 1.00 95.75 90 LEU A O 1
ATOM 703 N N . THR A 1 91 ? 0.586 -1.729 6.928 1.00 93.94 91 THR A N 1
ATOM 704 C CA . THR A 1 91 ? 1.793 -1.220 7.602 1.00 93.94 91 THR A CA 1
ATOM 705 C C . THR A 1 91 ? 2.224 -2.088 8.787 1.00 93.94 91 THR A C 1
ATOM 707 O O . THR A 1 91 ? 3.419 -2.318 8.958 1.00 93.94 91 THR A O 1
ATOM 710 N N . THR A 1 92 ? 1.282 -2.653 9.548 1.00 90.81 92 THR A N 1
ATOM 711 C CA . THR A 1 92 ? 1.555 -3.604 10.641 1.00 90.81 92 THR A CA 1
ATOM 712 C C . THR A 1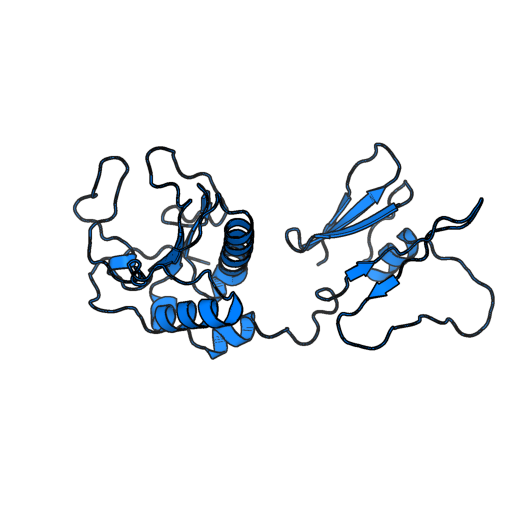 92 ? 2.215 -4.880 10.127 1.00 90.81 92 THR A C 1
ATOM 714 O O . THR A 1 92 ? 3.154 -5.388 10.736 1.00 90.81 92 THR A O 1
ATOM 717 N N . HIS A 1 93 ? 1.768 -5.387 8.977 1.00 93.88 93 HIS A N 1
ATOM 718 C CA . HIS A 1 93 ? 2.296 -6.612 8.376 1.00 93.88 93 HIS A CA 1
ATOM 719 C C . HIS A 1 93 ? 3.317 -6.345 7.267 1.00 93.88 93 HIS A C 1
ATOM 721 O O . HIS A 1 93 ? 3.609 -7.242 6.472 1.00 93.88 93 HIS A O 1
ATOM 727 N N . ALA A 1 94 ? 3.882 -5.135 7.209 1.00 94.94 94 ALA A N 1
ATOM 728 C CA . ALA A 1 94 ? 4.684 -4.692 6.077 1.00 94.94 94 ALA A CA 1
ATOM 729 C C . ALA A 1 94 ? 5.865 -5.619 5.771 1.00 94.94 94 ALA A C 1
ATOM 731 O O . ALA A 1 94 ? 6.116 -5.915 4.607 1.00 94.94 94 ALA A O 1
ATOM 732 N N . GLU A 1 95 ? 6.546 -6.149 6.789 1.00 92.25 95 GLU A N 1
ATOM 733 C CA . GLU A 1 95 ? 7.655 -7.090 6.582 1.00 92.25 95 GLU A CA 1
ATOM 734 C C . GLU A 1 95 ? 7.206 -8.411 5.946 1.00 92.25 95 GLU A C 1
ATOM 736 O O . GLU A 1 95 ? 7.878 -8.932 5.059 1.00 92.25 95 GLU A O 1
ATOM 741 N N . ARG A 1 96 ? 6.055 -8.944 6.368 1.00 94.50 96 ARG A N 1
ATOM 742 C CA . ARG A 1 96 ? 5.531 -10.241 5.909 1.00 94.50 96 ARG A CA 1
ATOM 743 C C . ARG A 1 96 ? 4.873 -10.145 4.534 1.00 94.50 96 ARG A C 1
ATOM 745 O O . ARG A 1 96 ? 4.953 -11.085 3.752 1.00 94.50 96 ARG A O 1
ATOM 752 N N . LEU A 1 97 ? 4.239 -9.011 4.248 1.00 95.69 97 LEU A N 1
ATOM 753 C CA . LEU A 1 97 ? 3.600 -8.704 2.966 1.00 95.69 97 LEU A CA 1
ATOM 754 C C . LEU A 1 97 ? 4.576 -8.107 1.939 1.00 95.69 97 LEU A C 1
ATOM 756 O O . LEU A 1 97 ? 4.236 -7.979 0.759 1.00 95.69 97 LEU A O 1
ATOM 760 N N . GLY A 1 98 ? 5.769 -7.714 2.396 1.00 96.56 98 GLY A N 1
ATOM 761 C CA . GLY A 1 98 ? 6.756 -6.959 1.633 1.00 96.56 98 GLY A CA 1
ATOM 762 C C . GLY A 1 98 ? 6.253 -5.588 1.198 1.00 96.56 98 GLY A C 1
ATOM 763 O O . GLY A 1 98 ? 6.532 -5.181 0.079 1.00 96.56 98 GLY A O 1
ATOM 764 N N . ILE A 1 99 ? 5.497 -4.882 2.037 1.00 97.56 99 ILE A N 1
ATOM 765 C CA . ILE A 1 99 ? 5.051 -3.514 1.756 1.00 97.56 99 ILE A CA 1
ATOM 766 C C . ILE A 1 99 ? 6.223 -2.554 1.945 1.00 97.56 99 ILE A C 1
ATOM 768 O O . ILE A 1 99 ? 6.830 -2.493 3.013 1.00 97.56 99 ILE A O 1
ATOM 772 N N . GLN A 1 100 ? 6.519 -1.774 0.908 1.00 97.50 100 GLN A N 1
ATOM 773 C CA . GLN A 1 100 ? 7.596 -0.778 0.915 1.00 97.50 100 GLN A CA 1
ATOM 774 C C . GLN A 1 100 ? 7.087 0.670 0.880 1.00 97.50 100 GLN A C 1
ATOM 776 O O . GLN A 1 100 ? 7.863 1.607 1.081 1.00 97.50 100 GLN A O 1
ATOM 781 N N . SER A 1 101 ? 5.800 0.878 0.604 1.00 97.75 101 SER A N 1
ATOM 782 C CA . SER A 1 101 ? 5.164 2.193 0.634 1.00 97.75 101 SER A CA 1
ATOM 783 C C . SER A 1 101 ? 3.650 2.043 0.751 1.00 97.75 101 SER A C 1
ATOM 785 O O . SER A 1 101 ? 3.073 1.160 0.117 1.00 97.75 101 SER A O 1
ATOM 787 N N . VAL A 1 102 ? 3.010 2.917 1.526 1.00 98.12 102 VAL A N 1
ATOM 788 C CA . VAL A 1 102 ? 1.549 3.091 1.555 1.00 98.12 102 VAL A CA 1
ATOM 789 C C . VAL A 1 102 ? 1.245 4.584 1.536 1.00 98.12 102 VAL A C 1
ATOM 791 O O . VAL A 1 102 ? 1.871 5.337 2.279 1.00 98.12 102 VAL A O 1
ATOM 794 N N . MET A 1 103 ? 0.303 5.034 0.709 1.00 97.62 103 MET A N 1
ATOM 795 C CA . MET A 1 103 ? -0.176 6.418 0.681 1.00 97.62 103 MET A CA 1
ATOM 796 C C . MET A 1 103 ? -1.690 6.455 0.847 1.00 97.62 103 MET A C 1
ATOM 798 O O . MET A 1 103 ? -2.419 5.764 0.136 1.00 97.62 103 MET A O 1
ATOM 802 N N . TRP A 1 104 ? -2.153 7.266 1.791 1.00 97.94 104 TRP A N 1
ATOM 803 C CA . TRP A 1 104 ? -3.567 7.417 2.111 1.00 97.94 104 TRP A CA 1
ATOM 804 C C . TRP A 1 104 ? -3.810 8.742 2.829 1.00 97.94 104 TRP A C 1
ATOM 806 O O . TRP A 1 104 ? -3.024 9.143 3.686 1.00 97.94 104 TRP A O 1
ATOM 816 N N . ASN A 1 105 ? -4.887 9.434 2.462 1.00 97.62 105 ASN A N 1
ATOM 817 C CA . ASN A 1 105 ? -5.403 10.627 3.132 1.00 97.62 105 ASN A CA 1
ATOM 818 C C . ASN A 1 105 ? -4.341 11.701 3.459 1.00 97.62 105 ASN A C 1
ATOM 820 O O . ASN A 1 105 ? -4.250 12.232 4.565 1.00 97.62 105 ASN A O 1
ATOM 824 N N . GLY A 1 106 ? -3.507 12.037 2.477 1.00 97.44 106 GLY A N 1
ATOM 825 C CA . GLY A 1 106 ? -2.464 13.058 2.594 1.00 97.44 106 GLY A CA 1
ATOM 826 C C . GLY A 1 106 ? -1.227 12.602 3.368 1.00 97.44 106 GLY A C 1
ATOM 827 O O . GLY A 1 106 ? -0.365 13.425 3.679 1.00 97.44 106 GLY A O 1
ATOM 828 N N . GLN A 1 107 ? -1.109 11.311 3.671 1.00 97.69 107 GLN A N 1
ATOM 829 C CA . GLN A 1 107 ? 0.021 10.731 4.381 1.00 97.69 107 GLN A CA 1
ATOM 830 C C . GLN A 1 107 ? 0.687 9.631 3.557 1.00 97.69 107 GLN A C 1
ATOM 832 O O . GLN A 1 107 ? 0.072 9.000 2.701 1.00 97.69 107 GLN A O 1
ATOM 837 N N . VAL A 1 108 ? 1.970 9.414 3.825 1.00 97.25 108 VAL A N 1
ATOM 838 C CA . VAL A 1 108 ? 2.765 8.324 3.263 1.00 97.25 108 VAL A CA 1
ATOM 839 C C . VAL A 1 108 ? 3.528 7.621 4.377 1.00 97.25 108 VAL A C 1
ATOM 841 O O . VAL A 1 108 ? 4.112 8.276 5.241 1.00 97.25 108 VAL A O 1
ATOM 844 N N . TRP A 1 109 ? 3.535 6.298 4.338 1.00 97.44 109 TRP A N 1
ATOM 845 C CA . TRP A 1 109 ? 4.374 5.417 5.136 1.00 97.44 109 TRP A CA 1
ATOM 846 C C . TRP A 1 109 ? 5.414 4.774 4.217 1.00 97.44 109 TRP A C 1
ATOM 848 O O . TRP A 1 109 ? 5.072 4.337 3.121 1.00 97.44 109 TRP A O 1
ATOM 858 N N . GLY A 1 110 ? 6.683 4.727 4.624 1.00 94.88 110 GLY A N 1
ATOM 859 C CA . GLY A 1 110 ? 7.755 4.152 3.808 1.00 94.88 110 GLY A CA 1
ATOM 860 C C . GLY A 1 110 ? 8.180 5.029 2.619 1.00 94.88 110 GLY A C 1
ATOM 861 O O . GLY A 1 110 ? 8.231 6.271 2.688 1.00 94.88 110 GLY A O 1
ATOM 862 N N . GLY A 1 111 ? 8.543 4.361 1.525 1.00 92.38 111 GLY A N 1
ATOM 863 C CA . GLY A 1 111 ? 9.006 4.961 0.276 1.00 92.38 111 GLY A CA 1
ATOM 864 C C . GLY A 1 111 ? 10.535 5.102 0.162 1.00 92.38 111 GLY A C 1
ATOM 865 O O . GLY A 1 111 ? 11.275 4.620 1.018 1.00 92.38 111 GLY A O 1
ATOM 866 N N . PRO A 1 112 ? 11.035 5.827 -0.861 1.00 87.88 112 PRO A N 1
ATOM 867 C CA . PRO A 1 112 ? 12.461 5.875 -1.218 1.00 87.88 112 PRO A CA 1
ATOM 868 C C . PRO A 1 112 ? 13.413 6.431 -0.154 1.00 87.88 112 PRO A C 1
ATOM 870 O O . PRO A 1 112 ? 14.625 6.347 -0.320 1.00 87.88 112 PRO A O 1
ATOM 873 N N . THR A 1 113 ? 12.888 7.075 0.889 1.00 86.31 113 THR A N 1
ATOM 874 C CA . THR A 1 113 ? 13.688 7.577 2.016 1.00 86.31 113 THR A CA 1
ATOM 875 C C . THR A 1 113 ? 13.802 6.565 3.154 1.00 86.31 113 THR A C 1
ATOM 877 O O . THR A 1 113 ? 14.355 6.920 4.189 1.00 86.31 113 THR A O 1
ATOM 880 N N . GLU A 1 114 ? 13.200 5.378 3.008 1.00 87.56 114 GLU A N 1
ATOM 881 C CA . GLU A 1 114 ? 13.207 4.276 3.986 1.00 87.56 114 GLU A CA 1
ATOM 882 C C . GLU A 1 114 ? 12.759 4.718 5.387 1.00 87.56 114 GLU A C 1
ATOM 884 O O . GLU A 1 114 ? 13.287 4.320 6.424 1.00 87.56 114 GLU A O 1
ATOM 889 N N . ARG A 1 115 ? 11.760 5.606 5.413 1.00 85.12 115 ARG A N 1
ATOM 890 C CA . ARG A 1 115 ? 11.144 6.116 6.640 1.00 85.12 115 ARG A CA 1
ATOM 891 C C . ARG A 1 115 ? 9.889 5.308 6.931 1.00 85.12 115 ARG A C 1
ATOM 893 O O . ARG A 1 115 ? 8.825 5.623 6.408 1.00 85.12 115 ARG A O 1
ATOM 900 N N . TRP A 1 116 ? 10.026 4.284 7.764 1.00 90.44 116 TRP A N 1
ATOM 901 C CA . TRP A 1 116 ? 8.972 3.321 8.111 1.00 90.44 116 TRP A CA 1
ATOM 902 C C . TRP A 1 116 ? 7.979 3.858 9.157 1.00 90.44 116 TRP A C 1
ATOM 904 O O . TRP A 1 116 ? 7.697 3.220 10.165 1.00 90.44 116 TRP A O 1
ATOM 914 N N . TYR A 1 117 ? 7.480 5.073 8.932 1.00 91.31 117 TYR A N 1
ATOM 915 C CA . TYR A 1 117 ? 6.465 5.740 9.746 1.00 91.31 117 TYR A CA 1
ATOM 916 C C . TYR A 1 117 ? 5.623 6.682 8.878 1.00 91.31 117 TYR A C 1
ATOM 918 O O . TYR A 1 117 ? 6.073 7.144 7.826 1.00 91.31 117 TYR A O 1
ATOM 926 N N . TRP A 1 118 ? 4.407 6.988 9.333 1.00 94.19 118 TRP A N 1
ATOM 927 C CA . TRP A 1 118 ? 3.506 7.911 8.646 1.00 94.19 118 TRP A CA 1
ATOM 928 C C . TRP A 1 118 ? 4.021 9.347 8.698 1.00 94.19 118 TRP A C 1
ATOM 930 O O . TRP A 1 118 ? 4.373 9.873 9.753 1.00 94.19 118 TRP A O 1
ATOM 940 N N . ARG A 1 119 ? 4.030 10.009 7.545 1.00 95.38 119 ARG A N 1
ATOM 941 C CA . ARG A 1 119 ? 4.426 11.412 7.402 1.00 95.38 119 ARG A CA 1
ATOM 942 C C . ARG A 1 119 ? 3.534 12.120 6.387 1.00 95.38 119 ARG A C 1
ATOM 944 O O . ARG A 1 119 ? 3.045 11.473 5.461 1.00 95.38 119 ARG A O 1
ATOM 951 N N . PRO A 1 120 ? 3.340 13.441 6.512 1.00 95.62 120 PRO A N 1
ATOM 952 C CA . PRO A 1 120 ? 2.546 14.189 5.549 1.00 95.62 120 PRO A CA 1
ATOM 953 C C . PRO A 1 120 ? 3.182 14.158 4.153 1.00 95.62 120 PRO A C 1
ATOM 955 O O . PRO A 1 120 ? 4.406 14.251 3.992 1.00 95.62 120 PRO A O 1
ATOM 958 N N . ILE A 1 121 ? 2.333 14.060 3.136 1.00 93.25 121 ILE A N 1
ATOM 959 C CA . ILE A 1 121 ? 2.687 14.285 1.737 1.00 93.25 121 ILE A CA 1
ATOM 960 C C . ILE A 1 121 ? 2.727 15.798 1.506 1.00 93.25 121 ILE A C 1
ATOM 962 O O . ILE A 1 121 ? 1.858 16.540 1.957 1.00 93.25 121 ILE A O 1
ATOM 966 N N . SER A 1 122 ? 3.742 16.281 0.788 1.00 92.69 122 SER A N 1
ATOM 967 C CA . SER A 1 122 ? 3.795 17.699 0.416 1.00 92.69 122 SER A CA 1
ATOM 968 C C . SER A 1 122 ? 2.554 18.084 -0.409 1.00 92.69 122 SER A C 1
ATOM 970 O O . SER A 1 122 ? 2.184 17.335 -1.315 1.00 92.69 122 SER A O 1
ATOM 972 N N . PRO A 1 123 ? 1.942 19.262 -0.178 1.00 90.62 123 PRO A N 1
ATOM 973 C CA . PRO A 1 123 ? 0.703 19.682 -0.847 1.00 90.62 123 PRO A CA 1
ATOM 974 C C . PRO A 1 123 ? 0.840 19.838 -2.370 1.00 90.62 123 PRO A C 1
ATOM 976 O O . PRO A 1 123 ? -0.153 19.998 -3.068 1.00 90.62 123 PRO A O 1
ATOM 979 N N . ARG A 1 124 ? 2.070 19.796 -2.899 1.00 89.12 124 ARG A N 1
ATOM 980 C CA . ARG A 1 124 ? 2.360 19.839 -4.340 1.00 89.12 124 ARG A CA 1
ATOM 981 C C . ARG A 1 124 ? 2.149 18.497 -5.051 1.00 89.12 124 ARG A C 1
ATOM 983 O O . ARG A 1 124 ? 2.236 18.451 -6.271 1.00 89.12 124 ARG A O 1
ATOM 990 N N . TYR A 1 125 ? 1.943 17.414 -4.305 1.00 89.50 125 TYR A N 1
ATOM 991 C CA . TYR A 1 125 ? 1.714 16.076 -4.847 1.00 89.50 125 TYR A CA 1
ATOM 992 C C . TYR A 1 125 ? 0.260 15.650 -4.659 1.00 89.50 125 TYR A C 1
ATOM 994 O O . TYR A 1 125 ? -0.480 16.240 -3.870 1.00 89.50 125 TYR A O 1
ATOM 1002 N N . HIS A 1 126 ? -0.133 14.593 -5.369 1.00 89.75 126 HIS A N 1
ATOM 1003 C CA . HIS A 1 126 ? -1.437 13.969 -5.201 1.00 89.75 126 HIS A CA 1
ATOM 1004 C C . HIS A 1 126 ? -1.652 13.535 -3.743 1.00 89.75 126 HIS A C 1
ATOM 1006 O O . HIS A 1 126 ? -0.792 12.891 -3.141 1.00 89.75 126 HIS A O 1
ATOM 1012 N N . GLN A 1 127 ? -2.793 13.905 -3.164 1.00 94.88 127 GLN A N 1
ATOM 1013 C CA . GLN A 1 127 ? -3.046 13.729 -1.731 1.00 94.88 127 GLN A CA 1
ATOM 1014 C C . GLN A 1 127 ? -3.685 12.380 -1.380 1.00 94.88 127 GLN A C 1
ATOM 1016 O O . GLN A 1 127 ? -3.924 12.145 -0.206 1.00 94.88 127 GLN A O 1
ATOM 1021 N N . HIS A 1 128 ? -3.956 11.497 -2.348 1.00 94.94 128 HIS A N 1
ATOM 1022 C CA . HIS A 1 128 ? -4.489 10.143 -2.099 1.00 94.94 128 HIS A CA 1
ATOM 1023 C C . HIS A 1 128 ? -5.726 10.157 -1.181 1.00 94.94 128 HIS A C 1
ATOM 1025 O O . HIS A 1 128 ? -5.817 9.414 -0.209 1.00 94.94 128 HIS A O 1
ATOM 1031 N N . LYS A 1 129 ? -6.647 11.094 -1.442 1.00 96.00 129 LYS A N 1
ATOM 1032 C CA . LYS A 1 129 ? -7.915 11.236 -0.701 1.00 96.00 129 LYS A CA 1
ATOM 1033 C C . LYS A 1 129 ? -9.084 10.522 -1.381 1.00 96.00 129 LYS A C 1
ATOM 1035 O O . LYS A 1 129 ? -10.180 10.509 -0.839 1.00 96.00 129 LYS A O 1
ATOM 1040 N N . ASP A 1 130 ? -8.858 9.993 -2.572 1.00 92.88 130 ASP A N 1
ATOM 1041 C CA . ASP A 1 130 ? -9.812 9.298 -3.439 1.00 92.88 130 ASP A CA 1
ATOM 1042 C C . ASP A 1 130 ? -9.385 7.845 -3.736 1.00 92.88 130 ASP A C 1
ATOM 1044 O O . ASP A 1 130 ? -10.132 7.093 -4.367 1.00 92.88 130 ASP A O 1
ATOM 1048 N N . HIS A 1 131 ? -8.209 7.432 -3.250 1.00 93.44 131 HIS A N 1
ATOM 1049 C CA . HIS A 1 131 ? -7.735 6.053 -3.270 1.00 93.44 131 HIS A CA 1
ATOM 1050 C C . HIS A 1 131 ? -6.614 5.815 -2.253 1.00 93.44 131 HIS A C 1
ATOM 1052 O O . HIS A 1 131 ? -5.890 6.734 -1.866 1.00 93.44 131 HIS A O 1
ATOM 1058 N N . ILE A 1 132 ? -6.445 4.550 -1.881 1.00 95.06 132 ILE A N 1
ATOM 1059 C CA . ILE A 1 132 ? -5.294 4.010 -1.159 1.00 95.06 132 ILE A CA 1
ATOM 1060 C C . ILE A 1 132 ? -4.292 3.522 -2.195 1.00 95.06 132 ILE A C 1
ATOM 1062 O O . ILE A 1 132 ? -4.662 2.755 -3.079 1.00 95.06 132 ILE A O 1
ATOM 1066 N N . HIS A 1 133 ? -3.033 3.910 -2.058 1.00 95.62 133 HIS A N 1
ATOM 1067 C CA . HIS A 1 133 ? -1.942 3.394 -2.876 1.00 95.62 133 HIS A CA 1
ATOM 1068 C C . HIS A 1 133 ? -1.017 2.538 -2.014 1.00 95.62 133 HIS A C 1
ATOM 1070 O O . HIS A 1 133 ? -0.607 2.981 -0.940 1.00 95.62 133 HIS A O 1
ATOM 1076 N N . TYR A 1 134 ? -0.641 1.345 -2.473 1.00 96.75 134 TYR A N 1
ATOM 1077 C CA . TYR A 1 134 ? 0.428 0.571 -1.842 1.00 96.75 134 TYR A CA 1
ATOM 1078 C C . TYR A 1 134 ? 1.423 0.030 -2.864 1.00 96.75 134 TYR A C 1
ATOM 1080 O O . TYR A 1 134 ? 1.081 -0.255 -4.011 1.00 96.75 134 TYR A O 1
ATOM 1088 N N . GLU A 1 135 ? 2.659 -0.157 -2.411 1.00 96.75 135 GLU A N 1
ATOM 1089 C CA . GLU A 1 135 ? 3.758 -0.730 -3.182 1.00 96.75 135 GLU A CA 1
ATOM 1090 C C . GLU A 1 135 ? 4.337 -1.941 -2.446 1.00 96.75 135 GLU A C 1
ATOM 1092 O O . GLU A 1 135 ? 4.619 -1.863 -1.246 1.00 96.75 135 GLU A O 1
ATOM 1097 N N . GLN A 1 136 ? 4.589 -3.029 -3.174 1.00 96.50 136 GLN A N 1
ATOM 1098 C CA . GLN A 1 136 ? 5.362 -4.168 -2.682 1.00 96.50 136 GLN A CA 1
ATOM 1099 C C . GLN A 1 136 ? 6.818 -4.111 -3.146 1.00 96.50 136 GLN A C 1
ATOM 1101 O O . GLN A 1 136 ? 7.108 -3.598 -4.230 1.00 96.50 136 GLN A O 1
ATOM 1106 N N . THR A 1 137 ? 7.727 -4.688 -2.360 1.00 96.44 137 THR A N 1
ATOM 1107 C CA . THR A 1 137 ? 9.077 -5.061 -2.803 1.00 96.44 137 THR A CA 1
ATOM 1108 C C . THR A 1 137 ? 8.984 -5.992 -4.006 1.00 96.44 137 THR A C 1
ATOM 1110 O O . THR A 1 137 ? 7.988 -6.697 -4.196 1.00 96.44 137 THR A O 1
ATOM 1113 N N . GLU A 1 138 ? 10.017 -6.008 -4.843 1.00 94.62 138 GLU A N 1
ATOM 1114 C CA . GLU A 1 138 ? 10.028 -6.888 -6.013 1.00 94.62 138 GLU A CA 1
ATOM 1115 C C . GLU A 1 138 ? 9.963 -8.358 -5.591 1.00 94.62 138 GLU A C 1
ATOM 1117 O O . GLU A 1 138 ? 9.186 -9.134 -6.150 1.00 94.62 138 GLU A O 1
ATOM 1122 N N . HIS A 1 139 ? 10.709 -8.717 -4.542 1.00 95.38 139 HIS A N 1
ATOM 1123 C CA . HIS A 1 139 ? 10.700 -10.071 -4.005 1.00 95.38 139 HIS A CA 1
ATOM 1124 C C . HIS A 1 139 ? 9.288 -10.510 -3.599 1.00 95.38 139 HIS A C 1
ATOM 1126 O O . HIS A 1 139 ? 8.802 -11.514 -4.112 1.00 95.38 139 HIS A O 1
ATOM 1132 N N . ALA A 1 140 ? 8.596 -9.751 -2.743 1.00 96.12 140 ALA A N 1
ATOM 1133 C CA . ALA A 1 140 ? 7.261 -10.137 -2.286 1.00 96.12 140 ALA A CA 1
ATOM 1134 C C . ALA A 1 140 ? 6.225 -10.101 -3.415 1.00 96.12 140 ALA A C 1
ATOM 1136 O O . ALA A 1 140 ? 5.355 -10.966 -3.486 1.00 96.12 140 ALA A O 1
ATOM 1137 N N . ALA A 1 141 ? 6.340 -9.158 -4.350 1.00 94.75 141 ALA A N 1
ATOM 1138 C CA . ALA A 1 141 ? 5.473 -9.122 -5.520 1.00 94.75 141 ALA A CA 1
ATOM 1139 C C . ALA A 1 141 ? 5.606 -10.380 -6.399 1.00 94.75 141 ALA A C 1
ATOM 1141 O O . ALA A 1 141 ? 4.641 -10.774 -7.053 1.00 94.75 141 ALA A O 1
ATOM 1142 N N . LEU A 1 142 ? 6.767 -11.042 -6.396 1.00 94.31 142 LEU A N 1
ATOM 1143 C CA . LEU A 1 142 ? 7.001 -12.303 -7.103 1.00 94.31 142 LEU A CA 1
ATOM 1144 C C . LEU A 1 142 ? 6.634 -13.543 -6.277 1.00 94.31 142 LEU A C 1
ATOM 1146 O O . LEU A 1 142 ? 6.167 -14.522 -6.857 1.00 94.31 142 LEU A O 1
ATOM 1150 N N . THR A 1 143 ? 6.865 -13.523 -4.961 1.00 94.69 143 THR A N 1
ATOM 1151 C CA . THR A 1 143 ? 6.872 -14.738 -4.127 1.00 94.69 143 THR A CA 1
ATOM 1152 C C . THR A 1 143 ? 5.743 -14.835 -3.107 1.00 94.69 143 THR A C 1
ATOM 1154 O O . THR A 1 143 ? 5.552 -15.915 -2.551 1.00 94.69 143 THR A O 1
ATOM 1157 N N . LEU A 1 144 ? 4.987 -13.760 -2.847 1.00 94.81 144 LEU A N 1
ATOM 1158 C CA . LEU A 1 144 ? 3.916 -13.784 -1.849 1.00 94.81 144 LEU A CA 1
ATOM 1159 C C . LEU A 1 144 ? 2.838 -14.808 -2.229 1.00 94.81 144 LEU A C 1
ATOM 1161 O O . LEU A 1 144 ? 2.361 -14.848 -3.364 1.00 94.81 144 LEU A O 1
ATOM 1165 N N . THR A 1 145 ? 2.445 -15.625 -1.256 1.00 92.19 145 THR A N 1
ATOM 1166 C CA . THR A 1 145 ? 1.484 -16.717 -1.440 1.00 92.19 145 THR A CA 1
ATOM 1167 C C . THR A 1 145 ? 0.224 -16.494 -0.615 1.00 92.19 145 THR A C 1
ATOM 1169 O O . THR A 1 145 ? 0.232 -15.773 0.385 1.00 92.19 145 THR A O 1
ATOM 1172 N N . THR A 1 146 ? -0.860 -17.165 -1.005 1.00 85.94 146 THR A N 1
ATOM 1173 C CA . THR A 1 146 ? -2.110 -17.170 -0.240 1.00 85.94 146 THR A CA 1
ATOM 1174 C C . THR A 1 146 ? -1.898 -17.714 1.172 1.00 85.94 146 THR A C 1
ATOM 1176 O O . THR A 1 146 ? -2.445 -17.155 2.111 1.00 85.94 146 THR A O 1
ATOM 1179 N N . GLU A 1 147 ? -1.049 -18.732 1.350 1.00 83.94 147 GLU A N 1
ATOM 1180 C CA . GLU A 1 147 ? -0.711 -19.290 2.667 1.00 83.94 147 GLU A CA 1
ATOM 1181 C C . GLU A 1 147 ? -0.073 -18.239 3.584 1.00 83.94 147 GLU A C 1
ATOM 1183 O O . GLU A 1 147 ? -0.459 -18.100 4.746 1.00 83.94 147 GLU A O 1
ATOM 1188 N N . THR A 1 148 ? 0.858 -17.438 3.052 1.00 88.25 148 THR A N 1
ATOM 1189 C CA . THR A 1 148 ? 1.452 -16.335 3.814 1.00 88.25 148 THR A CA 1
ATOM 1190 C C . THR A 1 148 ? 0.383 -15.348 4.266 1.00 88.25 148 THR A C 1
ATOM 1192 O O . THR A 1 148 ? 0.380 -14.980 5.436 1.00 88.25 148 THR A O 1
ATOM 1195 N N . ILE A 1 149 ? -0.548 -14.954 3.394 1.00 86.38 149 ILE A N 1
ATOM 1196 C CA . ILE A 1 149 ? -1.614 -14.009 3.761 1.00 86.38 149 ILE A CA 1
ATOM 1197 C C . ILE A 1 149 ? -2.603 -14.624 4.753 1.00 86.38 149 ILE A C 1
ATOM 1199 O O . ILE A 1 149 ? -2.962 -13.977 5.735 1.00 86.38 149 ILE A O 1
ATOM 1203 N N . MET A 1 150 ? -2.997 -15.880 4.552 1.00 80.31 150 MET A N 1
ATOM 1204 C CA . MET A 1 150 ? -3.859 -16.617 5.477 1.00 80.31 150 MET A CA 1
ATOM 1205 C C . MET A 1 150 ? -3.231 -16.712 6.868 1.00 80.31 150 MET A C 1
ATOM 1207 O O . MET A 1 150 ? -3.942 -16.598 7.858 1.00 80.31 150 MET A O 1
ATOM 1211 N N . SER A 1 151 ? -1.901 -16.817 6.979 1.00 83.06 151 SER A N 1
ATOM 1212 C CA . SER A 1 151 ? -1.213 -16.784 8.281 1.00 83.06 151 SER A CA 1
ATOM 1213 C C . SER A 1 151 ? -1.295 -15.434 9.014 1.00 83.06 151 SER A C 1
ATOM 1215 O O . SER A 1 151 ? -1.010 -15.382 10.205 1.00 83.06 151 SER A O 1
ATOM 1217 N N . LEU A 1 152 ? -1.652 -14.354 8.309 1.00 81.56 152 LEU A N 1
ATOM 1218 C CA . LEU A 1 152 ? -1.777 -12.988 8.841 1.00 81.56 152 LEU A CA 1
ATOM 1219 C C . LEU A 1 152 ? -3.237 -12.561 9.070 1.00 81.56 152 LEU A C 1
ATOM 1221 O O . LEU A 1 152 ? -3.477 -11.551 9.724 1.00 81.56 152 LEU A O 1
ATOM 1225 N N . THR A 1 153 ? -4.185 -13.284 8.470 1.00 67.00 153 THR A N 1
ATOM 1226 C CA . THR A 1 153 ? -5.637 -13.017 8.505 1.00 67.00 153 THR A CA 1
ATOM 1227 C C . THR A 1 153 ? -6.402 -14.068 9.303 1.00 67.00 153 THR A C 1
ATOM 1229 O O . THR A 1 153 ? -7.463 -13.776 9.840 1.00 67.00 153 THR A O 1
ATOM 1232 N N . SER A 1 154 ? -5.853 -15.279 9.457 1.00 50.22 154 SER A N 1
ATOM 1233 C CA . SER A 1 154 ? -6.395 -16.252 10.403 1.00 50.22 154 SER A CA 1
ATOM 1234 C C . SER A 1 154 ? -6.333 -15.655 11.806 1.00 50.22 154 SER A C 1
ATOM 1236 O O . SER A 1 154 ? -5.296 -15.077 12.153 1.00 50.22 154 SER A O 1
ATOM 1238 N N . PRO A 1 155 ? -7.363 -15.843 12.652 1.00 43.06 155 PRO A N 1
ATOM 1239 C CA . PRO A 1 155 ? -7.166 -15.656 14.074 1.00 43.06 155 PRO A CA 1
ATOM 1240 C C . PRO A 1 155 ? -5.994 -16.558 14.447 1.00 43.06 155 PRO A C 1
ATOM 1242 O O . PRO A 1 155 ? -6.048 -17.783 14.303 1.00 43.06 155 PRO A O 1
ATOM 1245 N N . HIS A 1 156 ? -4.884 -15.948 14.852 1.00 32.34 156 HIS A N 1
ATOM 1246 C CA . HIS A 1 156 ? -3.844 -16.673 15.555 1.00 32.34 156 HIS A CA 1
ATOM 1247 C C . HIS A 1 156 ? -4.569 -17.478 16.654 1.00 32.34 156 HIS A C 1
ATOM 1249 O O . HIS A 1 156 ? -5.445 -16.892 17.296 1.00 32.34 156 HIS A O 1
ATOM 1255 N N . PRO A 1 157 ? -4.326 -18.795 16.844 1.00 34.00 157 PRO A N 1
ATOM 1256 C CA . PRO A 1 157 ? -4.883 -19.522 17.981 1.00 34.00 157 PRO A CA 1
ATOM 1257 C C . PRO A 1 157 ? -4.626 -18.703 19.240 1.00 34.00 157 PRO A C 1
ATOM 1259 O O . PRO A 1 157 ? -3.471 -18.577 19.628 1.00 34.00 157 PRO A O 1
ATOM 1262 N N . ALA A 1 158 ? -5.699 -18.102 19.766 1.00 35.34 158 ALA A N 1
ATOM 1263 C CA . ALA A 1 158 ? -5.745 -17.227 20.926 1.00 35.34 158 ALA A CA 1
ATOM 1264 C C . ALA A 1 158 ? -4.381 -16.624 21.293 1.00 35.34 158 ALA A C 1
ATOM 1266 O O . ALA A 1 158 ? -3.698 -17.132 22.182 1.00 35.34 158 ALA A O 1
ATOM 1267 N N . ASP A 1 159 ? -4.011 -15.505 20.666 1.00 36.16 159 ASP A N 1
ATOM 1268 C CA . ASP A 1 159 ? -3.296 -14.517 21.465 1.00 36.16 159 ASP A CA 1
ATOM 1269 C C . ASP A 1 159 ? -4.316 -14.097 22.544 1.00 36.16 159 ASP A C 1
ATOM 1271 O O . ASP A 1 159 ? -5.329 -13.481 22.192 1.00 36.16 159 ASP A O 1
ATOM 1275 N N . PRO A 1 160 ? -4.168 -14.506 23.824 1.00 39.62 160 PRO A N 1
ATOM 1276 C CA . PRO A 1 160 ? -5.237 -14.416 24.829 1.00 39.62 160 PRO A CA 1
ATOM 1277 C C . PRO A 1 160 ? -5.636 -12.971 25.174 1.00 39.62 160 PRO A C 1
ATOM 1279 O O . PRO A 1 160 ? -6.460 -12.734 26.062 1.00 39.62 160 PRO A O 1
ATOM 1282 N N . LEU A 1 161 ? -5.011 -12.008 24.503 1.00 37.09 161 LEU A N 1
ATOM 1283 C CA . LEU A 1 161 ? -5.135 -10.577 24.687 1.00 37.09 161 LEU A CA 1
ATOM 1284 C C . LEU A 1 161 ? -5.924 -9.894 23.564 1.00 37.09 161 LEU A C 1
ATOM 1286 O O . LEU A 1 161 ? -6.406 -8.786 23.779 1.00 37.09 161 LEU A O 1
ATOM 1290 N N . PHE A 1 162 ? -6.091 -10.531 22.399 1.00 35.84 162 PHE A N 1
ATOM 1291 C CA . PHE A 1 162 ? -6.713 -9.889 21.235 1.00 35.84 162 PHE A CA 1
ATOM 1292 C C . PHE A 1 162 ? -8.247 -9.876 21.252 1.00 35.84 162 PHE A C 1
ATOM 1294 O O . PHE A 1 162 ? -8.826 -9.063 20.539 1.00 35.84 162 PHE A O 1
ATOM 1301 N N . ASP A 1 163 ? -8.899 -10.704 22.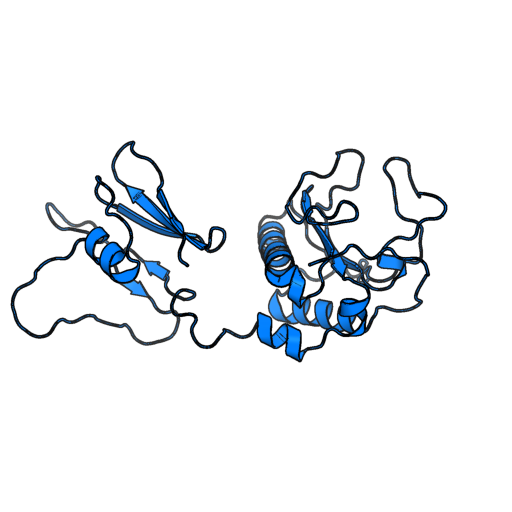078 1.00 36.84 163 ASP A N 1
ATOM 1302 C CA . ASP A 1 163 ? -10.368 -10.853 22.060 1.00 36.84 163 ASP A CA 1
ATOM 1303 C C . ASP A 1 163 ? -11.074 -10.451 23.367 1.00 36.84 163 ASP A C 1
ATOM 1305 O O . ASP A 1 163 ? -12.211 -10.829 23.641 1.00 36.84 163 ASP A O 1
ATOM 1309 N N . LYS A 1 164 ? -10.405 -9.666 24.221 1.00 37.19 164 LYS A N 1
ATOM 1310 C CA . LYS A 1 164 ? -11.014 -9.195 25.473 1.00 37.19 164 LYS A CA 1
ATOM 1311 C C . LYS A 1 164 ? -11.596 -7.803 25.303 1.00 37.19 164 LYS A C 1
ATOM 1313 O O . LYS A 1 164 ? -10.913 -6.798 25.497 1.00 37.19 164 LYS A O 1
ATOM 1318 N N . THR A 1 165 ? -12.893 -7.750 25.029 1.00 37.59 165 THR A N 1
ATOM 1319 C CA . THR A 1 165 ? -13.669 -6.514 25.168 1.00 37.59 165 THR A CA 1
ATOM 1320 C C . THR A 1 165 ? -14.124 -6.400 26.625 1.00 37.59 165 THR A C 1
ATOM 1322 O O . THR A 1 165 ? -14.774 -7.301 27.159 1.00 37.59 165 THR A O 1
ATOM 1325 N N . VAL A 1 166 ? -13.759 -5.313 27.310 1.00 38.50 166 VAL A N 1
ATOM 1326 C CA . VAL A 1 166 ? -14.273 -5.024 28.659 1.00 38.50 166 VAL A CA 1
ATOM 1327 C C . VAL A 1 166 ? -15.506 -4.140 28.514 1.00 38.50 166 VAL A C 1
ATOM 1329 O O . VAL A 1 166 ? -15.387 -2.950 28.223 1.00 38.50 166 VAL A O 1
ATOM 1332 N N . GLU A 1 167 ? -16.692 -4.706 28.732 1.00 37.72 167 GLU A N 1
ATOM 1333 C CA . GLU A 1 167 ? -17.925 -3.931 28.857 1.00 37.72 167 GLU A CA 1
ATOM 1334 C C . GLU A 1 167 ? -18.192 -3.617 30.334 1.00 37.72 167 GLU A C 1
ATOM 1336 O O . GLU A 1 167 ? -18.360 -4.498 31.182 1.00 37.72 167 GLU A O 1
ATOM 1341 N N . ALA A 1 168 ? -18.247 -2.327 30.661 1.00 36.34 168 ALA A N 1
ATOM 1342 C CA . ALA A 1 168 ? -18.721 -1.860 31.956 1.00 36.34 168 ALA A CA 1
ATOM 1343 C C . ALA A 1 168 ? -20.237 -1.631 31.876 1.00 36.34 168 ALA A C 1
ATOM 1345 O O . ALA A 1 168 ? -20.691 -0.562 31.472 1.00 36.34 168 ALA A O 1
ATOM 1346 N N . THR A 1 169 ? -21.037 -2.627 32.256 1.00 35.22 169 THR A N 1
ATOM 1347 C CA . THR A 1 169 ? -22.487 -2.453 32.408 1.00 35.22 169 THR A CA 1
ATOM 1348 C C . THR A 1 169 ? -22.807 -2.115 33.860 1.00 35.22 169 THR A C 1
ATOM 1350 O O . THR A 1 169 ? -22.821 -2.992 34.722 1.00 35.22 169 THR A O 1
ATOM 1353 N N . GLY A 1 170 ? -23.070 -0.841 34.147 1.00 34.78 170 GLY A N 1
ATOM 1354 C CA . GLY A 1 170 ? -23.612 -0.404 35.432 1.00 34.78 170 GLY A CA 1
ATOM 1355 C C . GLY A 1 170 ? -24.978 0.247 35.247 1.00 34.78 170 GLY A C 1
ATOM 1356 O O . GLY A 1 170 ? -25.058 1.364 34.743 1.00 34.78 170 GLY A O 1
ATOM 1357 N N . GLU A 1 171 ? -26.055 -0.420 35.669 1.00 32.44 171 GLU A N 1
ATOM 1358 C CA . GLU A 1 171 ? -27.354 0.240 35.838 1.00 32.44 171 GLU A CA 1
ATOM 1359 C C . GLU A 1 171 ? -27.293 1.125 37.094 1.00 32.44 171 GLU A C 1
ATOM 1361 O O . GLU A 1 171 ? -27.115 0.643 38.215 1.00 32.44 171 GLU A O 1
ATOM 1366 N N . TYR A 1 172 ? -27.424 2.441 36.917 1.00 31.45 172 TYR A N 1
ATOM 1367 C CA . TYR A 1 172 ? -27.415 3.402 38.019 1.00 31.45 172 TYR A CA 1
ATOM 1368 C C . TYR A 1 172 ? -28.749 3.345 38.778 1.00 31.45 172 TYR A C 1
ATOM 1370 O O . TYR A 1 172 ? -29.728 3.990 38.401 1.00 31.45 172 TYR A O 1
ATOM 1378 N N . ARG A 1 173 ? -28.803 2.592 39.881 1.00 33.41 173 ARG A N 1
ATOM 1379 C CA . ARG A 1 173 ? -29.907 2.680 40.848 1.00 33.41 173 ARG A CA 1
ATOM 1380 C C . ARG A 1 173 ? -29.386 2.794 42.278 1.00 33.41 173 ARG A C 1
ATOM 1382 O O . ARG A 1 173 ? -29.232 1.802 42.975 1.00 33.41 173 ARG A O 1
ATOM 1389 N N . GLY A 1 174 ? -29.227 4.038 42.726 1.00 29.16 174 GLY A N 1
ATOM 1390 C CA . GLY A 1 174 ? -29.232 4.385 44.148 1.00 29.16 174 GLY A CA 1
ATOM 1391 C C . GLY A 1 174 ? -27.912 4.206 44.906 1.00 29.16 174 GLY A C 1
ATOM 1392 O O . GLY A 1 174 ? -27.097 3.335 44.634 1.00 29.16 174 GLY A O 1
ATOM 1393 N N . VAL A 1 175 ? -27.742 5.110 45.868 1.00 31.20 175 VAL A N 1
ATOM 1394 C CA . VAL A 1 175 ? -26.592 5.387 46.738 1.00 31.20 175 VAL A CA 1
ATOM 1395 C C . VAL A 1 175 ? -25.831 4.134 47.209 1.00 31.20 175 VAL A C 1
ATOM 1397 O O . VAL A 1 175 ? -26.322 3.365 48.030 1.00 31.20 175 VAL A O 1
ATOM 1400 N N . GLY A 1 176 ? -24.584 4.010 46.742 1.00 38.28 176 GLY A N 1
ATOM 1401 C CA . GLY A 1 176 ? -23.557 3.126 47.298 1.00 38.28 176 GLY A CA 1
ATOM 1402 C C . GLY A 1 176 ? -23.484 1.730 46.677 1.00 38.28 176 GLY A C 1
ATOM 1403 O O . GLY A 1 176 ? -24.004 0.785 47.264 1.00 38.28 176 GLY A O 1
ATOM 1404 N N . ARG A 1 177 ? -22.769 1.587 45.547 1.00 38.12 177 ARG A N 1
ATOM 1405 C CA . ARG A 1 177 ? -22.084 0.350 45.103 1.00 38.12 177 ARG A CA 1
ATOM 1406 C C . ARG A 1 177 ? -21.216 0.596 43.860 1.00 38.12 177 ARG A C 1
ATOM 1408 O O . ARG A 1 177 ? -21.540 1.439 43.031 1.00 38.12 177 ARG A O 1
ATOM 1415 N N . TYR A 1 178 ? -20.105 -0.138 43.791 1.00 37.16 178 TYR A N 1
ATOM 1416 C CA . TYR A 1 178 ? -19.058 -0.077 42.764 1.00 37.16 178 TYR A CA 1
ATOM 1417 C C . TYR A 1 178 ? -19.513 -0.676 41.420 1.00 37.16 178 TYR A C 1
ATOM 1419 O O . TYR A 1 178 ? -20.351 -1.582 41.430 1.00 37.16 178 TYR A O 1
ATOM 1427 N N . PRO A 1 179 ? -18.948 -0.226 40.282 1.00 35.22 179 PRO A N 1
ATOM 1428 C CA . PRO A 1 179 ? -19.215 -0.822 38.975 1.00 35.22 179 PRO A CA 1
ATOM 1429 C C . PRO A 1 179 ? -18.863 -2.314 38.973 1.00 35.22 179 PRO A C 1
ATOM 1431 O O . PRO A 1 179 ? -17.792 -2.714 39.433 1.00 35.22 179 PRO A O 1
ATOM 1434 N N . GLN A 1 180 ? -19.772 -3.141 38.456 1.00 36.34 180 GLN A N 1
ATOM 1435 C CA . GLN A 1 180 ? -19.448 -4.510 38.072 1.00 36.34 180 GLN A CA 1
ATOM 1436 C C . GLN A 1 180 ? -18.839 -4.463 36.669 1.00 36.34 180 GLN A C 1
ATOM 1438 O O . GLN A 1 180 ? -19.448 -3.931 35.742 1.00 36.34 180 GLN A O 1
ATOM 1443 N N . TYR A 1 181 ? -17.622 -4.978 36.523 1.00 35.84 181 TYR A N 1
ATOM 1444 C CA . TYR A 1 181 ? -16.945 -5.073 35.233 1.00 35.84 181 TYR A CA 1
ATOM 1445 C C . TYR A 1 181 ? -17.203 -6.456 34.637 1.00 35.84 181 TYR A C 1
ATOM 1447 O O . TYR A 1 181 ? -17.043 -7.461 35.333 1.00 35.84 181 TYR A O 1
ATOM 1455 N N . ARG A 1 182 ? -17.591 -6.516 33.360 1.00 38.03 182 ARG A N 1
ATOM 1456 C CA . ARG A 1 182 ? -17.774 -7.765 32.619 1.00 38.03 182 ARG A CA 1
ATOM 1457 C C . ARG A 1 182 ? -16.719 -7.843 31.519 1.00 38.03 182 ARG A C 1
ATOM 1459 O O . ARG A 1 182 ? -16.570 -6.920 30.726 1.00 38.03 182 ARG A O 1
ATOM 1466 N N . ILE A 1 183 ? -15.978 -8.945 31.481 1.00 38.84 183 ILE A N 1
ATOM 1467 C CA . ILE A 1 183 ? -15.113 -9.273 30.344 1.00 38.84 183 ILE A CA 1
ATOM 1468 C C . ILE A 1 183 ? -15.951 -10.161 29.429 1.00 38.84 183 ILE A C 1
ATOM 1470 O O . ILE A 1 183 ? -16.451 -11.191 29.885 1.00 38.84 183 ILE A O 1
ATOM 1474 N N . ILE A 1 184 ? -16.152 -9.739 28.185 1.00 37.97 184 ILE A N 1
ATOM 1475 C CA . ILE A 1 184 ? -16.864 -10.522 27.176 1.00 37.97 184 ILE A CA 1
ATOM 1476 C C . ILE A 1 184 ? -15.820 -11.072 26.209 1.00 37.97 184 ILE A C 1
ATOM 1478 O O . ILE A 1 184 ? -15.003 -10.318 25.681 1.00 37.97 184 ILE A O 1
ATOM 1482 N N . ASP A 1 185 ? -15.849 -12.392 26.046 1.00 36.69 185 ASP A N 1
ATOM 1483 C CA . ASP A 1 185 ? -15.117 -13.143 25.029 1.00 36.69 185 ASP A CA 1
ATOM 1484 C C . ASP A 1 185 ? -16.076 -13.327 23.842 1.00 36.69 185 ASP A C 1
ATOM 1486 O O . ASP A 1 185 ? -17.198 -13.811 24.036 1.00 36.69 185 ASP A O 1
ATOM 1490 N N . ASN A 1 186 ? -15.714 -12.853 22.646 1.00 37.91 186 ASN A N 1
ATOM 1491 C CA . ASN A 1 186 ? -16.620 -12.744 21.494 1.00 37.91 186 ASN A CA 1
ATOM 1492 C C . ASN A 1 186 ? -16.909 -14.102 20.826 1.00 37.91 186 ASN A C 1
ATOM 1494 O O . ASN A 1 186 ? -16.670 -14.294 19.636 1.00 37.91 186 ASN A O 1
ATOM 1498 N N . GLY A 1 187 ? -17.496 -15.047 21.560 1.00 32.25 187 GLY A N 1
ATOM 1499 C CA . GLY A 1 187 ? -18.009 -16.284 20.963 1.00 32.25 187 GLY A CA 1
ATOM 1500 C C . GLY A 1 187 ? -18.023 -17.522 21.850 1.00 32.25 187 GLY A C 1
ATOM 1501 O O . GLY A 1 187 ? -18.431 -18.580 21.373 1.00 32.25 187 GLY A O 1
ATOM 1502 N N . VAL A 1 188 ? -17.625 -17.426 23.119 1.00 28.70 188 VAL A N 1
ATOM 1503 C CA . VAL A 1 188 ? -17.720 -18.537 24.076 1.00 28.70 188 VAL A CA 1
ATOM 1504 C C . VAL A 1 188 ? -18.542 -18.086 25.281 1.00 28.70 188 VAL A C 1
ATOM 1506 O O . VAL A 1 188 ? -18.444 -16.938 25.713 1.00 28.70 188 VAL A O 1
ATOM 1509 N N . ASP A 1 189 ? -19.395 -18.984 25.781 1.00 25.38 189 ASP A N 1
ATOM 1510 C CA . ASP A 1 189 ? -20.249 -18.770 26.952 1.00 25.38 189 ASP A CA 1
ATOM 1511 C C . ASP A 1 189 ? -19.509 -18.061 28.105 1.00 25.38 189 ASP A C 1
ATOM 1513 O O . ASP A 1 189 ? -18.311 -18.278 28.311 1.00 25.38 189 ASP A O 1
ATOM 1517 N N . PRO A 1 190 ? -20.211 -17.215 28.881 1.00 28.70 190 PRO A N 1
ATOM 1518 C CA . PRO A 1 190 ? -19.590 -16.322 29.847 1.00 28.70 190 PRO A CA 1
ATOM 1519 C C . PRO A 1 190 ? -18.699 -17.072 30.840 1.00 28.70 190 PRO A C 1
ATOM 1521 O O . PRO A 1 190 ? -19.149 -17.986 31.531 1.00 28.70 190 PRO A O 1
ATOM 1524 N N . VAL A 1 191 ? -17.460 -16.601 31.008 1.00 31.34 191 VAL A N 1
ATOM 1525 C CA . VAL A 1 191 ? -16.677 -16.915 32.207 1.00 31.34 191 VAL A CA 1
ATOM 1526 C C . VAL A 1 191 ? -17.280 -16.121 33.364 1.00 31.34 191 VAL A C 1
ATOM 1528 O O . VAL A 1 191 ? -16.884 -14.996 33.667 1.00 31.34 191 VAL A O 1
ATOM 1531 N N . GLU A 1 192 ? -18.285 -16.701 34.011 1.00 30.91 192 GLU A N 1
ATOM 1532 C CA . GLU A 1 192 ? -18.704 -16.271 35.336 1.00 30.91 192 GLU A CA 1
ATOM 1533 C C . GLU A 1 192 ? -17.590 -16.677 36.312 1.00 30.91 192 GLU A C 1
ATOM 1535 O O . GLU A 1 192 ? -17.418 -17.856 36.626 1.00 30.91 192 GLU A O 1
ATOM 1540 N N . ILE A 1 193 ? -16.788 -15.720 36.791 1.00 33.12 193 ILE A N 1
ATOM 1541 C CA . ILE A 1 193 ? -15.884 -15.989 37.917 1.00 33.12 193 ILE A CA 1
ATOM 1542 C C . ILE A 1 193 ? -16.744 -16.036 39.186 1.00 33.12 193 ILE A C 1
ATOM 1544 O O . ILE A 1 193 ? -16.794 -15.092 39.973 1.00 33.12 193 ILE A O 1
ATOM 1548 N N . VAL A 1 194 ? -17.449 -17.151 39.383 1.00 26.75 194 VAL A N 1
ATOM 1549 C CA . VAL A 1 194 ? -18.034 -17.503 40.677 1.00 26.75 194 VAL A CA 1
ATOM 1550 C C . VAL A 1 194 ? -16.916 -18.099 41.516 1.00 26.75 194 VAL A C 1
ATOM 1552 O O . VAL A 1 194 ? -16.561 -19.270 41.380 1.00 26.75 194 VAL A O 1
ATOM 1555 N N . HIS A 1 195 ? -16.340 -17.296 42.407 1.00 27.81 195 HIS A N 1
ATOM 1556 C CA . HIS A 1 195 ? -15.493 -17.851 43.454 1.00 27.81 195 HIS A CA 1
ATOM 1557 C C . HIS A 1 195 ? -16.359 -18.706 44.390 1.00 27.81 195 HIS A C 1
ATOM 1559 O O . HIS A 1 195 ? -17.230 -18.197 45.098 1.00 27.81 195 HIS A O 1
ATOM 1565 N N . GLN A 1 196 ? -16.113 -20.018 44.393 1.00 27.05 196 GLN A N 1
ATOM 1566 C CA . GLN A 1 196 ? -16.670 -20.926 45.386 1.00 27.05 196 GLN A CA 1
ATOM 1567 C C . GLN A 1 196 ? -16.094 -20.599 46.774 1.00 27.05 196 GLN A C 1
ATOM 1569 O O . GLN A 1 196 ? -14.888 -20.651 46.991 1.00 27.05 196 GLN A O 1
ATOM 1574 N N . ASN A 1 197 ? -17.012 -20.320 47.702 1.00 29.77 197 ASN A N 1
ATOM 1575 C CA . ASN A 1 197 ? -16.908 -20.438 49.158 1.00 29.77 197 ASN A CA 1
ATOM 1576 C C . ASN A 1 197 ? -15.818 -19.631 49.892 1.00 29.77 197 ASN A C 1
ATOM 1578 O O . ASN A 1 197 ? -14.717 -20.117 50.133 1.00 29.77 197 ASN A O 1
ATOM 1582 N N . GLY A 1 198 ? -16.225 -18.472 50.434 1.00 33.03 198 GLY A N 1
ATOM 1583 C CA . GLY A 1 198 ? -15.659 -17.930 51.680 1.00 33.03 198 GLY A CA 1
ATOM 1584 C C . GLY A 1 198 ? -15.257 -16.454 51.640 1.00 33.03 198 GLY A C 1
ATOM 1585 O O . GLY A 1 198 ? -14.086 -16.158 51.470 1.00 33.03 198 GLY A O 1
ATOM 1586 N N . ALA A 1 199 ? -16.227 -15.563 51.889 1.00 26.08 199 ALA A N 1
ATOM 1587 C CA . ALA A 1 199 ? -16.111 -14.107 52.104 1.00 26.08 199 ALA A CA 1
ATOM 1588 C C . ALA A 1 199 ? -15.541 -13.253 50.934 1.00 26.08 199 ALA A C 1
ATOM 1590 O O . ALA A 1 199 ? -14.417 -13.467 50.488 1.00 26.08 199 ALA A O 1
ATOM 1591 N N . PRO A 1 200 ? -16.270 -12.223 50.448 1.00 30.83 200 PRO A N 1
ATOM 1592 C CA . PRO A 1 200 ? -15.806 -11.402 49.334 1.00 30.83 200 PRO A CA 1
ATOM 1593 C C . PRO A 1 200 ? -14.704 -10.435 49.789 1.00 30.83 200 PRO A C 1
ATOM 1595 O O . PRO A 1 200 ? -14.973 -9.413 50.417 1.00 30.83 200 PRO A O 1
ATOM 1598 N N . GLN A 1 201 ? -13.458 -10.724 49.426 1.00 33.78 201 GLN A N 1
ATOM 1599 C CA . GLN A 1 201 ? -12.449 -9.682 49.241 1.00 33.78 201 GLN A CA 1
ATOM 1600 C C . GLN A 1 201 ? -12.728 -9.056 47.868 1.00 33.78 201 GLN A C 1
ATOM 1602 O O . GLN A 1 201 ? -12.380 -9.625 46.835 1.00 33.78 201 GLN A O 1
ATOM 1607 N N . LEU A 1 202 ? -13.452 -7.934 47.848 1.00 35.78 202 LEU A N 1
ATOM 1608 C CA . LEU A 1 202 ? -13.715 -7.170 46.627 1.00 35.78 202 LEU A CA 1
ATOM 1609 C C . LEU A 1 202 ? -12.384 -6.603 46.112 1.00 35.78 202 LEU A C 1
ATOM 1611 O O . LEU A 1 202 ? -11.901 -5.601 46.634 1.00 35.78 202 LEU A O 1
ATOM 1615 N N . LYS A 1 203 ? -11.784 -7.248 45.108 1.00 43.44 203 LYS A N 1
ATOM 1616 C CA . LYS A 1 203 ? -10.634 -6.697 44.382 1.00 43.44 203 LYS A CA 1
ATOM 1617 C C . LYS A 1 203 ? -11.120 -5.539 43.516 1.00 43.44 203 LYS A C 1
ATOM 1619 O O . LYS A 1 203 ? -12.081 -5.695 42.762 1.00 43.44 203 LYS A O 1
ATOM 1624 N N . ASN A 1 204 ? -10.500 -4.369 43.645 1.00 51.94 204 ASN A N 1
ATOM 1625 C CA . ASN A 1 204 ? -10.788 -3.260 42.735 1.00 51.94 204 ASN A CA 1
ATOM 1626 C C . ASN A 1 204 ? -10.142 -3.539 41.360 1.00 51.94 204 ASN A C 1
ATOM 1628 O O . ASN A 1 204 ? -9.259 -4.388 41.239 1.00 51.94 204 ASN A O 1
ATOM 1632 N N . LEU A 1 205 ? -10.586 -2.844 40.307 1.00 48.12 205 LEU A N 1
ATOM 1633 C CA . LEU A 1 205 ? -10.065 -3.037 38.944 1.00 48.12 205 LEU A CA 1
ATOM 1634 C C . LEU A 1 205 ? -8.533 -2.884 38.884 1.00 48.12 205 LEU A C 1
ATOM 1636 O O . LEU A 1 205 ? -7.868 -3.601 38.142 1.00 48.12 205 LEU A O 1
ATOM 1640 N N . SER A 1 206 ? -7.964 -2.009 39.717 1.00 47.88 206 SER A N 1
ATOM 1641 C CA . SER A 1 206 ? -6.516 -1.823 39.834 1.00 47.88 206 SER A CA 1
ATOM 1642 C C . SER A 1 206 ? -5.794 -3.074 40.354 1.00 47.88 206 SER A C 1
ATOM 1644 O O . SER A 1 206 ? -4.709 -3.380 39.867 1.00 47.88 206 SER A O 1
ATOM 1646 N N . ASP A 1 207 ? -6.380 -3.825 41.292 1.00 52.69 207 ASP A N 1
ATOM 1647 C CA . ASP A 1 207 ? -5.835 -5.102 41.776 1.00 52.69 207 ASP A CA 1
ATOM 1648 C C . ASP A 1 207 ? -5.894 -6.181 40.684 1.00 52.69 207 ASP A C 1
ATOM 1650 O O . ASP A 1 207 ? -4.937 -6.933 40.510 1.00 52.69 207 ASP A O 1
ATOM 1654 N N . MET A 1 208 ? -6.984 -6.222 39.909 1.00 54.06 208 MET A N 1
ATOM 1655 C CA . MET A 1 208 ? -7.134 -7.163 38.791 1.00 54.06 208 MET A CA 1
ATOM 1656 C C . MET A 1 208 ? -6.127 -6.889 37.669 1.00 54.06 208 MET A C 1
ATOM 1658 O O . MET A 1 208 ? -5.520 -7.818 37.143 1.00 54.06 208 MET A O 1
ATOM 1662 N N . LEU A 1 209 ? -5.920 -5.618 37.317 1.00 52.50 209 LEU A N 1
ATOM 1663 C CA . LEU A 1 209 ? -4.959 -5.213 36.288 1.00 52.50 209 LEU A CA 1
ATOM 1664 C C . LEU A 1 209 ? -3.507 -5.424 36.744 1.00 52.50 209 LEU A C 1
ATOM 1666 O O . LEU A 1 209 ? -2.677 -5.858 35.948 1.00 52.50 209 LEU A O 1
ATOM 1670 N N . TYR A 1 210 ? -3.206 -5.179 38.025 1.00 53.69 210 TYR A N 1
ATOM 1671 C CA . TYR A 1 210 ? -1.894 -5.471 38.611 1.00 53.69 210 TYR A CA 1
ATOM 1672 C C . TYR A 1 210 ? -1.566 -6.967 38.531 1.00 53.69 210 TYR A C 1
ATOM 1674 O O . TYR A 1 210 ? -0.470 -7.337 38.123 1.00 53.69 210 TYR A O 1
ATOM 1682 N N . GLU A 1 211 ? -2.510 -7.835 38.901 1.00 52.16 211 GLU A N 1
ATOM 1683 C CA . GLU A 1 211 ? -2.307 -9.288 38.866 1.00 52.16 211 GLU A CA 1
ATOM 1684 C C . GLU A 1 211 ? -2.226 -9.844 37.440 1.00 52.16 211 GLU A C 1
ATOM 1686 O O . GLU A 1 211 ? -1.417 -10.733 37.186 1.00 52.16 211 GLU A O 1
ATOM 1691 N N . ALA A 1 212 ? -3.029 -9.323 36.508 1.00 49.59 212 ALA A N 1
ATOM 1692 C CA . ALA A 1 212 ? -3.054 -9.801 35.127 1.00 49.59 212 ALA A CA 1
ATOM 1693 C C . ALA A 1 212 ? -1.843 -9.338 34.297 1.00 49.59 212 ALA A C 1
ATOM 1695 O O . ALA A 1 212 ? -1.416 -10.065 33.404 1.00 49.59 212 ALA A O 1
ATOM 1696 N N . PHE A 1 213 ? -1.293 -8.151 34.582 1.00 49.25 213 PHE A N 1
ATOM 1697 C CA . PHE A 1 213 ? -0.315 -7.496 33.701 1.00 49.25 213 PHE A CA 1
ATOM 1698 C C . PHE A 1 213 ? 0.958 -6.992 34.408 1.00 49.25 213 PHE A C 1
ATOM 1700 O O . PHE A 1 213 ? 1.846 -6.460 33.749 1.00 49.25 213 PHE A O 1
ATOM 1707 N N . GLY A 1 214 ? 1.080 -7.139 35.734 1.00 47.00 214 GLY A N 1
ATOM 1708 C CA . GLY A 1 214 ? 2.292 -6.780 36.489 1.00 47.00 214 GLY A CA 1
ATOM 1709 C C . GLY A 1 214 ? 2.583 -5.276 36.576 1.00 47.00 214 GLY A C 1
ATOM 1710 O O . GLY A 1 214 ? 3.731 -4.875 36.761 1.00 47.00 214 GLY A O 1
ATOM 1711 N N . VAL A 1 215 ? 1.564 -4.431 36.415 1.00 53.00 215 VAL A N 1
ATOM 1712 C CA . VAL A 1 215 ? 1.721 -2.978 36.239 1.00 53.00 215 VAL A CA 1
ATOM 1713 C C . VAL A 1 215 ? 1.657 -2.250 37.571 1.00 53.00 215 VAL A C 1
ATOM 1715 O O . VAL A 1 215 ? 0.762 -2.515 38.361 1.00 53.00 215 VAL A O 1
ATOM 1718 N N . THR A 1 216 ? 2.529 -1.267 37.804 1.00 52.34 216 THR A N 1
ATOM 1719 C CA . THR A 1 216 ? 2.470 -0.389 38.985 1.00 52.34 216 THR A CA 1
ATOM 1720 C C . THR A 1 216 ? 1.085 0.246 39.149 1.00 52.34 216 THR A C 1
ATOM 1722 O O . THR A 1 216 ? 0.546 0.835 38.213 1.00 52.34 216 THR A O 1
ATOM 1725 N N . ARG A 1 217 ? 0.510 0.147 40.355 1.00 57.88 217 ARG A N 1
ATOM 1726 C CA . ARG A 1 217 ? -0.837 0.663 40.641 1.00 57.88 217 ARG A CA 1
ATOM 1727 C C . ARG A 1 217 ? -0.888 2.185 40.437 1.00 57.88 217 ARG A C 1
ATOM 1729 O O . ARG A 1 217 ? -0.052 2.876 41.026 1.00 57.88 217 ARG A O 1
ATOM 1736 N N . PRO A 1 218 ? -1.861 2.723 39.681 1.00 55.91 218 PRO A N 1
ATOM 1737 C CA . PRO A 1 218 ? -2.092 4.160 39.667 1.00 55.91 218 PRO A CA 1
ATOM 1738 C C . PRO A 1 218 ? -2.512 4.634 41.065 1.00 55.91 218 PRO A C 1
ATOM 1740 O O . PRO A 1 218 ? -3.176 3.907 41.807 1.00 55.91 218 PRO A O 1
ATOM 1743 N N . ALA A 1 219 ? -2.104 5.853 41.430 1.00 58.91 219 ALA A N 1
ATOM 1744 C CA . ALA A 1 219 ? -2.415 6.448 42.732 1.00 58.91 219 ALA A CA 1
ATOM 1745 C C . ALA A 1 219 ? -3.913 6.772 42.894 1.00 58.91 219 ALA A C 1
ATOM 1747 O O . ALA A 1 219 ? -4.419 6.795 44.016 1.00 58.91 219 ALA A O 1
ATOM 1748 N N . SER A 1 220 ? -4.609 6.971 41.772 1.00 58.84 220 SER A N 1
ATOM 1749 C CA . SER A 1 220 ? -6.026 7.330 41.710 1.00 58.84 220 SER A CA 1
ATOM 1750 C C . SER A 1 220 ? -6.893 6.165 41.207 1.00 58.84 220 SER A C 1
ATOM 1752 O O . SER A 1 220 ? -6.406 5.326 40.440 1.00 58.84 220 SER A O 1
ATOM 1754 N N . PRO A 1 221 ? -8.177 6.081 41.618 1.00 58.56 221 PRO A N 1
ATOM 1755 C CA . PRO A 1 221 ? -9.088 5.033 41.161 1.00 58.56 221 PRO A CA 1
ATOM 1756 C C . PRO A 1 221 ? -9.267 5.047 39.639 1.00 58.56 221 PRO A C 1
ATOM 1758 O O . PRO A 1 221 ? -9.523 6.096 39.049 1.00 58.56 221 PRO A O 1
ATOM 1761 N N . VAL A 1 222 ? -9.162 3.872 39.015 1.00 54.56 222 VAL A N 1
ATOM 1762 C CA . VAL A 1 222 ? -9.449 3.676 37.587 1.00 54.56 222 VAL A CA 1
ATOM 1763 C C . VAL A 1 222 ? -10.957 3.579 37.398 1.00 54.56 222 VAL A C 1
ATOM 1765 O O . VAL A 1 222 ? -11.608 2.747 38.033 1.00 54.56 222 VAL A O 1
ATOM 1768 N N . THR A 1 223 ? -11.500 4.399 36.507 1.00 54.19 223 THR A N 1
ATOM 1769 C CA . THR A 1 223 ? -12.939 4.464 36.224 1.00 54.19 223 THR A CA 1
ATOM 1770 C C . THR A 1 223 ? -13.314 3.935 34.859 1.00 54.19 223 THR A C 1
ATOM 1772 O O . THR A 1 223 ? -14.454 3.521 34.648 1.00 54.19 223 THR A O 1
ATOM 1775 N N . ARG A 1 224 ? -12.344 3.847 33.948 1.00 51.75 224 ARG A N 1
ATOM 1776 C CA . ARG A 1 224 ? -12.504 3.172 32.663 1.00 51.75 224 ARG A CA 1
ATOM 1777 C C . ARG A 1 224 ? -11.169 2.601 32.202 1.00 51.75 224 ARG A C 1
ATOM 1779 O O . ARG A 1 224 ? -10.126 3.213 32.408 1.00 51.75 224 ARG A O 1
ATOM 1786 N N . ALA A 1 225 ? -11.211 1.448 31.549 1.00 52.31 225 ALA A N 1
ATOM 1787 C CA . ALA A 1 225 ? -10.079 0.877 30.833 1.00 52.31 225 ALA A CA 1
ATOM 1788 C C . ALA A 1 225 ? -10.521 0.568 29.400 1.00 52.31 225 ALA A C 1
ATOM 1790 O O . ALA A 1 225 ? -11.629 0.072 29.196 1.00 52.31 225 ALA A O 1
ATOM 1791 N N . ILE A 1 226 ? -9.688 0.891 28.415 1.00 50.47 226 ILE A N 1
ATOM 1792 C CA . ILE A 1 226 ? -9.933 0.595 27.000 1.00 50.47 226 ILE A CA 1
ATOM 1793 C C . ILE A 1 226 ? -8.675 -0.067 26.450 1.00 50.47 226 ILE A C 1
ATOM 1795 O O . ILE A 1 226 ? -7.577 0.438 26.664 1.00 50.47 226 ILE A O 1
ATOM 1799 N N . TRP A 1 227 ? -8.818 -1.188 25.748 1.00 50.66 227 TRP A N 1
ATOM 1800 C CA . TRP A 1 227 ? -7.714 -1.719 24.957 1.00 50.66 227 TRP A CA 1
ATOM 1801 C C . TRP A 1 227 ? -7.471 -0.804 23.757 1.00 50.66 227 TRP A C 1
ATOM 1803 O O . TRP A 1 227 ? -8.379 -0.570 22.959 1.00 50.66 227 TRP A O 1
ATOM 1813 N N . ASP A 1 228 ? -6.256 -0.281 23.648 1.00 46.22 228 ASP A N 1
ATOM 1814 C CA . ASP A 1 228 ? -5.767 0.424 22.475 1.00 46.22 228 ASP A CA 1
ATOM 1815 C C . ASP A 1 228 ? -4.923 -0.557 21.643 1.00 46.22 228 ASP A C 1
ATOM 1817 O O . ASP A 1 228 ? -3.734 -0.769 21.928 1.00 46.22 228 ASP A O 1
ATOM 1821 N N . PRO A 1 229 ? -5.518 -1.165 20.598 1.00 41.78 229 PRO A N 1
ATOM 1822 C CA . PRO A 1 229 ? -4.798 -2.090 19.733 1.00 41.78 229 PRO A CA 1
ATOM 1823 C C . PRO A 1 229 ? -3.689 -1.393 18.930 1.00 41.78 229 PRO A C 1
ATOM 1825 O O . PRO A 1 229 ? -2.786 -2.064 18.433 1.00 41.78 229 PRO A O 1
ATOM 1828 N N . PHE A 1 230 ? -3.722 -0.060 18.812 1.00 41.12 230 PHE A N 1
ATOM 1829 C CA . PHE A 1 230 ? -2.752 0.743 18.070 1.00 41.12 230 PHE A CA 1
ATOM 1830 C C . PHE A 1 230 ? -1.473 0.975 18.881 1.00 41.12 230 PHE A C 1
ATOM 1832 O O . PHE A 1 230 ? -0.375 0.907 18.329 1.00 41.12 230 PHE A O 1
ATOM 1839 N N . ALA A 1 231 ? -1.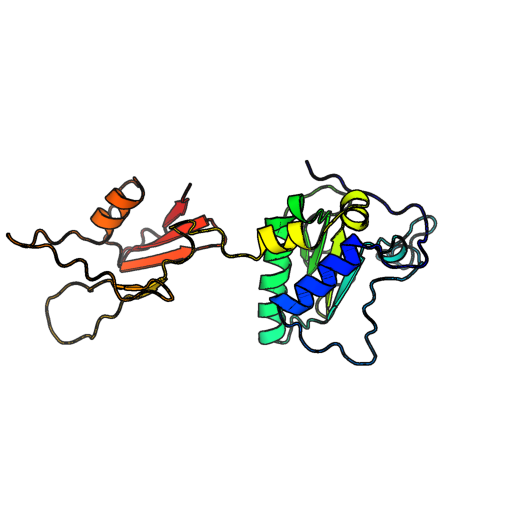598 1.204 20.189 1.00 42.97 231 ALA A N 1
ATOM 1840 C CA . ALA A 1 231 ? -0.464 1.348 21.104 1.00 42.97 231 ALA A CA 1
ATOM 1841 C C . ALA A 1 231 ? 0.025 0.009 21.690 1.00 42.97 231 ALA A C 1
ATOM 1843 O O . ALA A 1 231 ? 1.013 -0.000 22.427 1.00 42.97 231 ALA A O 1
ATOM 1844 N N . ARG A 1 232 ? -0.669 -1.104 21.393 1.00 47.31 232 ARG A N 1
ATOM 1845 C CA . ARG A 1 232 ? -0.559 -2.376 22.133 1.00 47.31 232 ARG A CA 1
ATOM 1846 C C . ARG A 1 232 ? -0.637 -2.134 23.636 1.00 47.31 232 ARG A C 1
ATOM 1848 O O . ARG A 1 232 ? 0.182 -2.636 24.401 1.00 47.31 232 ARG A O 1
ATOM 1855 N N . ALA A 1 233 ? -1.570 -1.287 24.052 1.00 47.19 233 ALA A N 1
ATOM 1856 C CA . ALA A 1 233 ? -1.621 -0.813 25.419 1.00 47.19 233 ALA A CA 1
ATOM 1857 C C . ALA A 1 233 ? -3.040 -0.829 25.966 1.00 47.19 233 ALA A C 1
ATOM 1859 O O . ALA A 1 233 ? -4.000 -0.565 25.251 1.00 47.19 233 ALA A O 1
ATOM 1860 N N . VAL A 1 234 ? -3.180 -1.077 27.264 1.00 54.50 234 VAL A N 1
ATOM 1861 C CA . VAL A 1 234 ? -4.429 -0.762 27.959 1.00 54.50 234 VAL A CA 1
ATOM 1862 C C . VAL A 1 234 ? -4.365 0.701 28.380 1.00 54.50 234 VAL A C 1
ATOM 1864 O O . VAL A 1 234 ? -3.451 1.118 29.095 1.00 54.50 234 VAL A O 1
ATOM 1867 N N . VAL A 1 235 ? -5.340 1.479 27.927 1.00 56.75 235 VAL A N 1
ATOM 1868 C CA . VAL A 1 235 ? -5.521 2.882 28.281 1.00 56.75 235 VAL A CA 1
ATOM 1869 C C . VAL A 1 235 ? -6.409 2.962 29.511 1.00 56.75 235 VAL A C 1
ATOM 1871 O O . VAL A 1 235 ? -7.576 2.566 29.467 1.00 56.75 235 VAL A O 1
ATOM 1874 N N . LEU A 1 236 ? -5.861 3.472 30.611 1.00 59.22 236 LEU A N 1
ATOM 1875 C CA . LEU A 1 236 ? -6.600 3.679 31.852 1.00 59.22 236 LEU A CA 1
ATOM 1876 C C . LEU A 1 236 ? -7.013 5.142 31.994 1.00 59.22 236 LEU A C 1
ATOM 1878 O O . LEU A 1 236 ? -6.197 6.053 31.840 1.00 59.22 236 LEU A O 1
ATOM 1882 N N . PHE A 1 237 ? -8.276 5.342 32.348 1.00 56.72 237 PHE A N 1
ATOM 1883 C CA . PHE A 1 237 ? -8.850 6.625 32.726 1.00 56.72 237 PHE A CA 1
ATOM 1884 C C . PHE A 1 237 ? -9.096 6.606 34.233 1.00 56.72 237 PHE A C 1
ATOM 1886 O O . PHE A 1 237 ? -9.691 5.656 34.753 1.00 56.72 237 PHE A O 1
ATOM 1893 N N . THR A 1 238 ? -8.623 7.633 34.929 1.00 60.78 238 THR A N 1
ATOM 1894 C CA . THR A 1 238 ? -8.848 7.837 36.362 1.00 60.78 238 THR A CA 1
ATOM 1895 C C . THR A 1 238 ? -9.751 9.051 36.579 1.00 60.78 238 THR A C 1
ATOM 1897 O O . THR A 1 238 ? -9.851 9.921 35.718 1.00 60.78 238 THR A O 1
ATOM 1900 N N . ASP A 1 239 ? -10.423 9.112 37.731 1.00 51.38 239 ASP A N 1
ATOM 1901 C CA . ASP A 1 239 ? -11.340 10.217 38.081 1.00 51.38 239 ASP A CA 1
ATOM 1902 C C . ASP A 1 239 ? -10.636 11.526 38.486 1.00 51.38 239 ASP A C 1
ATOM 1904 O O . ASP A 1 239 ? -11.297 12.512 38.806 1.00 51.38 239 ASP A O 1
ATOM 1908 N N . ALA A 1 240 ? -9.305 11.548 38.497 1.00 49.38 240 ALA A N 1
ATOM 1909 C CA . ALA A 1 240 ? -8.516 12.711 38.886 1.00 49.38 240 ALA A CA 1
ATOM 1910 C C . ALA A 1 240 ? -7.851 13.364 37.664 1.00 49.38 240 ALA A C 1
ATOM 1912 O O . ALA A 1 240 ? -7.620 12.700 36.654 1.00 49.38 240 ALA A O 1
ATOM 1913 N N . ASP A 1 241 ? -7.469 14.642 37.792 1.00 45.22 241 ASP A N 1
ATOM 1914 C CA . ASP A 1 241 ? -6.715 15.461 36.815 1.00 45.22 241 ASP A CA 1
ATOM 1915 C C . ASP A 1 241 ? -5.332 14.876 36.413 1.00 45.22 241 ASP A C 1
ATOM 1917 O O . ASP A 1 241 ? -4.526 15.525 35.745 1.00 45.22 241 ASP A O 1
ATOM 1921 N N . ASP A 1 242 ? -5.049 13.635 36.806 1.00 46.97 242 ASP A N 1
ATOM 1922 C CA . ASP A 1 242 ? -3.770 12.936 36.718 1.00 46.97 242 ASP A CA 1
ATOM 1923 C C . ASP A 1 242 ? -3.512 12.330 35.324 1.00 46.97 242 ASP A C 1
ATOM 1925 O O . ASP A 1 242 ? -2.420 11.828 35.052 1.00 46.97 242 ASP A O 1
ATOM 1929 N N . GLY A 1 243 ? -4.495 12.408 34.423 1.00 48.84 243 GLY A N 1
ATOM 1930 C CA . GLY A 1 243 ? -4.341 12.104 33.004 1.00 48.84 243 GLY A CA 1
ATOM 1931 C C . GLY A 1 243 ? -4.576 10.645 32.602 1.00 48.84 243 GLY A C 1
ATOM 1932 O O . GLY A 1 243 ? -4.971 9.780 33.379 1.00 48.84 243 GLY A O 1
ATOM 1933 N N . THR A 1 244 ? -4.383 10.397 31.308 1.00 49.84 244 THR A N 1
ATOM 1934 C CA . THR A 1 244 ? -4.557 9.096 30.656 1.00 49.84 244 THR A CA 1
ATOM 1935 C C . THR A 1 244 ? -3.264 8.287 30.745 1.00 49.84 244 THR A C 1
ATOM 1937 O O . THR A 1 244 ? -2.221 8.746 30.277 1.00 49.84 244 THR A O 1
ATOM 1940 N N . PHE A 1 245 ? -3.323 7.076 31.302 1.00 53.28 245 PHE A N 1
ATOM 1941 C CA . PHE A 1 245 ? -2.155 6.197 31.420 1.00 53.28 245 PHE A CA 1
ATOM 1942 C C . PHE A 1 245 ? -2.155 5.154 30.306 1.00 53.28 245 PHE A C 1
ATOM 1944 O O . PHE A 1 245 ? -3.151 4.460 30.110 1.00 53.28 245 PHE A O 1
ATOM 1951 N N . TYR A 1 246 ? -1.021 5.015 29.620 1.00 44.62 246 TYR A N 1
ATOM 1952 C CA . TYR A 1 246 ? -0.791 3.954 28.644 1.00 44.62 246 TYR A CA 1
ATOM 1953 C C . TYR A 1 246 ? 0.037 2.859 29.294 1.00 44.62 246 TYR A C 1
ATOM 1955 O O . TYR A 1 246 ? 1.174 3.093 29.708 1.00 44.62 246 TYR A O 1
ATOM 1963 N N . ILE A 1 247 ? -0.534 1.666 29.376 1.00 55.09 247 ILE A N 1
ATOM 1964 C CA . ILE A 1 247 ? 0.170 0.486 29.855 1.00 55.09 247 ILE A CA 1
ATOM 1965 C C . ILE A 1 247 ? 0.513 -0.369 28.643 1.00 55.09 247 ILE A C 1
ATOM 1967 O O . ILE A 1 247 ? -0.384 -1.054 28.154 1.00 55.09 247 ILE A O 1
ATOM 1971 N N . PRO A 1 248 ? 1.764 -0.358 28.156 1.00 42.25 248 PRO A N 1
ATOM 1972 C CA . PRO A 1 248 ? 2.168 -1.260 27.090 1.00 42.25 248 PRO A CA 1
ATOM 1973 C C . PRO A 1 248 ? 2.031 -2.707 27.570 1.00 42.25 248 PRO A C 1
ATOM 1975 O O . PRO A 1 248 ? 2.509 -3.065 28.647 1.00 42.25 248 PRO A O 1
ATOM 1978 N N . VAL A 1 249 ? 1.367 -3.526 26.769 1.00 47.41 249 VAL A N 1
ATOM 1979 C CA . VAL A 1 249 ? 1.226 -4.962 26.983 1.00 47.41 249 VAL A CA 1
ATOM 1980 C C . VAL A 1 249 ? 2.262 -5.639 26.089 1.00 47.41 249 VAL A C 1
ATOM 1982 O O . VAL A 1 249 ? 2.275 -5.425 24.875 1.00 47.41 249 VAL A O 1
ATOM 1985 N N . ALA A 1 250 ? 3.202 -6.339 26.731 1.00 42.44 250 ALA A N 1
ATOM 1986 C CA . ALA A 1 250 ? 4.331 -7.008 26.085 1.00 42.44 250 ALA A CA 1
ATOM 1987 C C . ALA A 1 250 ? 3.902 -8.280 25.350 1.00 42.44 250 ALA A C 1
ATOM 1989 O O . ALA A 1 250 ? 3.045 -9.004 25.906 1.00 42.44 250 ALA A O 1
#

Secondary structure (DSSP, 8-state):
----PPP-S--SS--HHHHHHHHHHHHHH-PPPPPTT---TT----PPEETTEE-TT---GGGGT-EEEEE--TTSHHHHHHHHHHHHHHHHTHHHHTEEEEEETTEEEESTT---SEEEPPTTS---SSEEEEEE-HHHHHH--HHHHHHHHS--TT-TTTTEEEE------SSS-PPPPEEEETTS--------SS------HHHHHHHHH-PPPPSS-EEEEEEETTTTEEEEEESSTT-PEEEE--

Radius of gyration: 23.55 Å; chains: 1; bounding box: 45×41×71 Å

Sequence (250 aa):
MLTYDRVTECVPRQLPGTTVLINAIYDEFDPPPPDPTWSRWGLNCRPMNGANGPIPGTLSVHSGGRAIDIRANANNPDELDYGNRLTQWLTTHAERLGIQSVMWNGQVWGGPTERWYWRPISPRYHQHKDHIHYEQTEHAALTLTTETIMSLTSPHPADPLFDKTVEATGEYRGVGRYPQYRIIDNGVDPVEIVHQNGAPQLKNLSDMLYEAFGVTRPASPVTRAIWDPFARAVVLFTDADDGTFYIPVA